Protein AF-A0A7S2LW86-F1 (afdb_monomer)

Organism: NCBI:txid1333877

Mean predicted aligned error: 16.15 Å

Foldseek 3Di:
DPPPDPDDQDDDWAFPPPDPDPPDDDCLVQDQQNPRTDNVVVVVLVSCCQVVVQHNVNCVVWKDKPPVPKDWDKDWQCQDPVDGPDGDIDTDIDTDIDTPDQVDPSCCQCVGDVQDKHKDFRDDPPPVPDPPDDDDPPDGDIDIDGDDDDPPPPPPDDPDDDDDDDDDDDDDDDDDPPDDPPADDQDPLLVVLLVQLVVQVPDDDDDQDPDNSVCSSCVPDDQQVVLVVVCVVCLQPPPCAVVNLLVSVVSDSVLSVLVNQVPPDVDDRPQDPVNDRSSVVSVVVVVVSLLVSLVSHVVPQSVQCVPPNAAPVRHRDDDPDPVPCPPDDPVRVCSVVPPD

Radius of gyration: 27.53 Å; Cα contacts (8 Å, |Δi|>4): 290; chains: 1; bounding box: 72×54×82 Å

pLDDT: mean 76.51, std 21.48, range [28.22, 98.25]

Structure (mmCIF, N/CA/C/O backbone):
data_AF-A0A7S2LW86-F1
#
_entry.id   AF-A0A7S2LW86-F1
#
loop_
_atom_site.group_PDB
_atom_site.id
_atom_site.type_symbol
_atom_site.label_atom_id
_atom_site.label_alt_id
_atom_site.label_comp_id
_atom_site.label_asym_id
_atom_site.label_entity_id
_atom_site.label_seq_id
_atom_site.pdbx_PDB_ins_code
_atom_site.Cartn_x
_atom_site.Cartn_y
_atom_site.Cartn_z
_atom_site.occupancy
_atom_site.B_iso_or_equiv
_atom_site.auth_seq_id
_atom_site.auth_comp_id
_atom_site.auth_asym_id
_atom_site.auth_atom_id
_atom_site.pdbx_PDB_model_num
ATOM 1 N N . GLN A 1 1 ? -3.077 20.599 -11.651 1.00 35.78 1 GLN A N 1
ATOM 2 C CA . GLN A 1 1 ? -2.698 19.523 -12.586 1.00 35.78 1 GLN A CA 1
ATOM 3 C C . GLN A 1 1 ? -2.120 18.401 -11.752 1.00 35.78 1 GLN A C 1
ATOM 5 O O . GLN A 1 1 ? -1.085 18.603 -11.130 1.00 35.78 1 GLN A O 1
ATOM 10 N N . THR A 1 2 ? -2.825 17.281 -11.656 1.00 35.38 2 THR A N 1
ATOM 11 C CA . THR A 1 2 ? -2.295 16.070 -11.024 1.00 35.38 2 THR A CA 1
ATOM 12 C C . THR A 1 2 ? -1.305 15.469 -12.012 1.00 35.38 2 THR A C 1
ATOM 14 O O . THR A 1 2 ? -1.696 15.103 -13.116 1.00 35.38 2 THR A O 1
ATOM 17 N N . VAL A 1 3 ? -0.016 15.465 -11.676 1.00 37.47 3 VAL A N 1
ATOM 18 C CA . VAL A 1 3 ? 0.982 14.743 -12.470 1.00 37.47 3 VAL A CA 1
ATOM 19 C C . VAL A 1 3 ? 0.883 13.292 -12.031 1.00 37.47 3 VAL A C 1
ATOM 21 O O . VAL A 1 3 ? 1.371 12.937 -10.959 1.00 37.47 3 VAL A O 1
ATOM 24 N N . GLU A 1 4 ? 0.182 12.483 -12.817 1.00 47.59 4 GLU A N 1
ATOM 25 C CA . GLU A 1 4 ? 0.159 11.033 -12.654 1.00 47.59 4 GLU A CA 1
ATOM 26 C C . GLU A 1 4 ? 1.602 10.528 -12.773 1.00 47.59 4 GLU A C 1
ATOM 28 O O . GLU A 1 4 ? 2.239 10.630 -13.824 1.00 47.59 4 GLU A O 1
ATOM 33 N N . ARG A 1 5 ? 2.182 10.091 -11.652 1.00 48.88 5 ARG A N 1
ATOM 34 C CA . ARG A 1 5 ? 3.541 9.556 -11.644 1.00 48.88 5 ARG A CA 1
ATOM 35 C C . ARG A 1 5 ? 3.457 8.101 -12.070 1.00 48.88 5 ARG A C 1
ATOM 37 O O . ARG A 1 5 ? 3.039 7.263 -11.279 1.00 48.88 5 ARG A O 1
ATOM 44 N N . LYS A 1 6 ? 3.895 7.812 -13.296 1.00 68.69 6 LYS A N 1
ATOM 45 C CA . LYS A 1 6 ? 4.171 6.449 -13.759 1.00 68.69 6 LYS A CA 1
ATOM 46 C C . LYS A 1 6 ? 5.243 5.842 -12.850 1.00 68.69 6 LYS A C 1
ATOM 48 O O . LYS A 1 6 ? 6.431 6.091 -13.039 1.00 68.69 6 LYS A O 1
ATOM 53 N N . GLN A 1 7 ? 4.825 5.111 -11.822 1.00 69.62 7 GLN A N 1
ATOM 54 C CA . GLN A 1 7 ? 5.735 4.317 -11.007 1.00 69.62 7 GLN A CA 1
ATOM 55 C C . GLN A 1 7 ? 5.916 2.959 -11.671 1.00 69.62 7 GLN A C 1
ATOM 57 O O . GLN A 1 7 ? 4.952 2.244 -11.929 1.00 69.62 7 GLN A O 1
ATOM 62 N N . VAL A 1 8 ? 7.169 2.624 -11.957 1.00 82.50 8 VAL A N 1
ATOM 63 C CA . VAL A 1 8 ? 7.570 1.300 -12.427 1.00 82.50 8 VAL A CA 1
ATOM 64 C C . VAL A 1 8 ? 8.218 0.539 -11.269 1.00 82.50 8 VAL A C 1
ATOM 66 O O . VAL A 1 8 ? 8.874 1.167 -10.429 1.00 82.50 8 VAL A O 1
ATOM 69 N N . PRO A 1 9 ? 8.047 -0.792 -11.174 1.00 84.88 9 PRO A N 1
ATOM 70 C CA . PRO A 1 9 ? 8.827 -1.593 -10.241 1.00 84.88 9 PRO A CA 1
ATOM 71 C C . PRO A 1 9 ? 10.326 -1.368 -10.494 1.00 84.88 9 PRO A C 1
ATOM 73 O O . PRO A 1 9 ? 10.782 -1.490 -11.627 1.00 84.88 9 PRO A O 1
ATOM 76 N N . LEU A 1 10 ? 11.088 -1.033 -9.449 1.00 89.38 10 LEU A N 1
ATOM 77 C CA . LEU A 1 10 ? 12.528 -0.780 -9.533 1.00 89.38 10 LEU A CA 1
ATOM 78 C C . LEU A 1 10 ? 13.272 -1.664 -8.535 1.00 89.38 10 LEU A C 1
ATOM 80 O O . LEU A 1 10 ? 12.857 -1.797 -7.384 1.00 89.38 10 LEU A O 1
ATOM 84 N N . ARG A 1 11 ? 14.393 -2.243 -8.973 1.00 92.38 11 ARG A N 1
ATOM 85 C CA . ARG A 1 11 ? 15.305 -3.034 -8.142 1.00 92.38 11 ARG A CA 1
ATOM 86 C C . ARG A 1 11 ? 16.747 -2.683 -8.483 1.00 92.38 11 ARG A C 1
ATOM 88 O O . ARG A 1 11 ? 17.086 -2.493 -9.645 1.00 92.38 11 ARG A O 1
ATOM 95 N N . LYS A 1 12 ? 17.597 -2.641 -7.457 1.00 93.44 12 LYS A N 1
ATOM 96 C CA . LYS A 1 12 ? 19.053 -2.574 -7.617 1.00 93.44 12 LYS A CA 1
ATOM 97 C C . LYS A 1 12 ? 19.600 -3.989 -7.775 1.00 93.44 12 LYS A C 1
ATOM 99 O O . LYS A 1 12 ? 19.282 -4.845 -6.950 1.00 93.44 12 LYS A O 1
ATOM 104 N N . LEU A 1 13 ? 20.414 -4.216 -8.802 1.00 94.38 13 LEU A N 1
ATOM 105 C CA . LEU A 1 13 ? 21.107 -5.490 -8.979 1.00 94.38 13 LEU A CA 1
ATOM 106 C C . LEU A 1 13 ? 22.119 -5.694 -7.847 1.00 94.38 13 LEU A C 1
ATOM 108 O O . LEU A 1 13 ? 22.801 -4.756 -7.422 1.00 94.38 13 LEU A O 1
ATOM 112 N N . LYS A 1 14 ? 22.186 -6.916 -7.323 1.00 92.62 14 LYS A N 1
ATOM 113 C CA . LYS A 1 14 ? 23.136 -7.292 -6.272 1.00 92.62 14 LYS A CA 1
ATOM 114 C C . LYS A 1 14 ? 24.548 -7.413 -6.838 1.00 92.62 14 LYS A C 1
ATOM 116 O O . LYS A 1 14 ? 24.739 -7.988 -7.903 1.00 92.62 14 LYS A O 1
ATOM 121 N N . TRP A 1 15 ? 25.533 -6.916 -6.096 1.00 90.94 15 TRP A N 1
ATOM 122 C CA . TRP A 1 15 ? 26.946 -7.123 -6.407 1.00 90.94 15 TRP A CA 1
ATOM 123 C C . TRP A 1 15 ? 27.389 -8.531 -6.003 1.00 90.94 15 TRP A C 1
ATOM 125 O O . TRP A 1 15 ? 27.097 -8.995 -4.898 1.00 90.94 15 TRP A O 1
ATOM 135 N N . ASN A 1 16 ? 28.155 -9.180 -6.872 1.00 88.50 16 ASN A N 1
ATOM 136 C CA . ASN A 1 16 ? 28.828 -10.444 -6.603 1.00 88.50 16 ASN A CA 1
ATOM 137 C C . ASN A 1 16 ? 30.109 -10.140 -5.806 1.00 88.50 16 ASN A C 1
ATOM 139 O O . ASN A 1 16 ? 31.205 -10.080 -6.353 1.00 88.50 16 ASN A O 1
ATOM 143 N N . LEU A 1 17 ? 29.967 -9.892 -4.499 1.00 72.50 17 LEU A N 1
ATOM 144 C CA . LEU A 1 17 ? 31.027 -9.408 -3.592 1.00 72.50 17 LEU A CA 1
ATOM 145 C C . LEU A 1 17 ? 32.156 -10.418 -3.293 1.00 72.50 17 LEU A C 1
ATOM 147 O O . LEU A 1 17 ? 32.867 -10.284 -2.300 1.00 72.50 17 LEU A O 1
ATOM 151 N N . SER A 1 18 ? 32.347 -11.436 -4.126 1.00 72.25 18 SER A N 1
ATOM 152 C CA . SER A 1 18 ? 33.466 -12.369 -3.979 1.00 72.25 18 SER A CA 1
ATOM 153 C C . SER A 1 18 ? 34.815 -11.771 -4.388 1.00 72.25 18 SER A C 1
ATOM 155 O O . SER A 1 18 ? 35.838 -12.385 -4.096 1.00 72.25 18 SER A O 1
ATOM 157 N N . ASP A 1 19 ? 34.835 -10.609 -5.050 1.00 60.22 19 ASP A N 1
ATOM 158 C CA . ASP A 1 19 ? 36.069 -10.008 -5.555 1.00 60.22 19 ASP A CA 1
ATOM 159 C C . ASP A 1 19 ? 36.597 -8.895 -4.621 1.00 60.22 19 ASP A C 1
ATOM 161 O O . ASP A 1 19 ? 35.943 -7.858 -4.465 1.00 60.22 19 ASP A O 1
ATOM 165 N N . PRO A 1 20 ? 37.761 -9.077 -3.966 1.00 61.53 20 PRO A N 1
ATOM 166 C CA . PRO A 1 20 ? 38.333 -8.099 -3.039 1.00 61.53 20 PRO A CA 1
ATOM 167 C C . PRO A 1 20 ? 38.841 -6.797 -3.693 1.00 61.53 20 PRO A C 1
ATOM 169 O O . PRO A 1 20 ? 39.355 -5.934 -2.980 1.00 61.53 20 PRO A O 1
ATOM 172 N N . PHE A 1 21 ? 38.692 -6.609 -5.010 1.00 55.22 21 PHE A N 1
ATOM 173 C CA . PHE A 1 21 ? 39.225 -5.450 -5.731 1.00 55.22 21 PHE A CA 1
ATOM 174 C C . PHE A 1 21 ? 38.160 -4.662 -6.515 1.00 55.22 21 PHE A C 1
ATOM 176 O O . PHE A 1 21 ? 38.042 -4.776 -7.729 1.00 55.22 21 PHE A O 1
ATOM 183 N N . LEU A 1 22 ? 37.474 -3.737 -5.837 1.00 62.88 22 LEU A N 1
ATOM 184 C CA . LEU A 1 22 ? 36.882 -2.541 -6.470 1.00 62.88 22 LEU A CA 1
ATOM 185 C C . LEU A 1 22 ? 37.883 -1.363 -6.462 1.00 62.88 22 LEU A C 1
ATOM 187 O O . LEU A 1 22 ? 37.500 -0.226 -6.199 1.00 62.88 22 LEU A O 1
ATOM 191 N N . GLN A 1 23 ? 39.186 -1.623 -6.631 1.00 59.16 23 GLN A N 1
ATOM 192 C CA . GLN A 1 23 ? 40.218 -0.597 -6.396 1.00 59.16 23 GLN A CA 1
ATOM 193 C C . GLN A 1 23 ? 40.592 0.261 -7.614 1.00 59.16 23 GLN A C 1
ATOM 195 O O . GLN A 1 23 ? 41.307 1.240 -7.434 1.00 59.16 23 GLN A O 1
ATOM 200 N N . GLU A 1 24 ? 40.079 -0.008 -8.814 1.00 61.75 24 GLU A N 1
ATOM 201 C CA . GLU A 1 24 ? 40.319 0.832 -9.997 1.00 61.75 24 GLU A CA 1
ATOM 202 C C . GLU A 1 24 ? 39.056 0.919 -10.866 1.00 61.75 24 GLU A C 1
ATOM 204 O O . GLU A 1 24 ? 38.179 0.058 -10.772 1.00 61.75 24 GLU A O 1
ATOM 209 N N . GLU A 1 25 ? 38.953 1.972 -11.688 1.00 73.62 25 GLU A N 1
ATOM 210 C CA . GLU A 1 25 ? 37.894 2.183 -12.687 1.00 73.62 25 GLU A CA 1
ATOM 211 C C . GLU A 1 25 ? 37.854 1.009 -13.677 1.00 73.62 25 GLU A C 1
ATOM 213 O O . GLU A 1 25 ? 38.452 1.042 -14.751 1.00 73.62 25 GLU A O 1
ATOM 218 N N . ASN A 1 26 ? 37.179 -0.076 -13.304 1.00 85.06 26 ASN A N 1
ATOM 219 C CA . ASN A 1 26 ? 37.009 -1.223 -14.175 1.00 85.06 26 ASN A CA 1
ATOM 220 C C . ASN A 1 26 ? 35.892 -0.901 -15.179 1.00 85.06 26 ASN A C 1
ATOM 222 O O . ASN A 1 26 ? 34.730 -0.817 -14.772 1.00 85.06 26 ASN A O 1
ATOM 226 N N . PRO A 1 27 ? 36.187 -0.767 -16.486 1.00 86.31 27 PRO A N 1
ATOM 227 C CA . PRO A 1 27 ? 35.165 -0.458 -17.482 1.00 86.31 27 PRO A CA 1
ATOM 228 C C . PRO A 1 27 ? 34.066 -1.529 -17.557 1.00 86.31 27 PRO A C 1
ATOM 230 O O . PRO A 1 27 ? 32.962 -1.241 -18.012 1.00 86.31 27 PRO A O 1
ATOM 233 N N . ALA A 1 28 ? 34.328 -2.748 -17.067 1.00 88.25 28 ALA A N 1
ATOM 234 C CA . ALA A 1 28 ? 33.325 -3.803 -16.970 1.00 88.25 28 ALA A CA 1
ATOM 235 C C . ALA A 1 28 ? 32.165 -3.453 -16.020 1.00 88.25 28 ALA A C 1
ATOM 237 O O . ALA A 1 28 ? 31.072 -3.976 -16.213 1.00 88.25 28 ALA A O 1
ATOM 238 N N . CYS A 1 29 ? 32.360 -2.547 -15.050 1.00 87.38 29 CYS A N 1
ATOM 239 C CA . CYS A 1 29 ? 31.298 -2.057 -14.162 1.00 87.38 29 CYS A CA 1
ATOM 240 C C . CYS A 1 29 ? 30.183 -1.310 -14.909 1.00 87.38 29 CYS A C 1
ATOM 242 O O . CYS A 1 29 ? 29.088 -1.152 -14.373 1.00 87.38 29 CYS A O 1
ATOM 244 N N . TYR A 1 30 ? 30.476 -0.825 -16.117 1.00 88.94 30 TYR A N 1
ATOM 245 C CA . TYR A 1 30 ? 29.567 -0.026 -16.939 1.00 88.94 30 TYR A CA 1
ATOM 246 C C . TYR A 1 30 ? 29.015 -0.810 -18.134 1.00 88.94 30 TYR A C 1
ATOM 248 O O . TYR A 1 30 ? 28.225 -0.275 -18.911 1.00 88.94 30 TYR A O 1
ATOM 256 N N . ALA A 1 31 ? 29.456 -2.057 -18.313 1.00 94.25 31 ALA A N 1
ATOM 257 C CA . ALA A 1 31 ? 28.977 -2.917 -19.380 1.00 94.25 31 ALA A CA 1
ATOM 258 C C . ALA A 1 31 ? 27.555 -3.407 -19.080 1.00 94.25 31 ALA A C 1
ATOM 260 O O . ALA A 1 31 ? 27.201 -3.652 -17.929 1.00 94.25 31 ALA A O 1
ATOM 261 N N . GLU A 1 32 ? 26.765 -3.596 -20.135 1.00 95.75 32 GLU A N 1
ATOM 262 C CA . GLU A 1 32 ? 25.410 -4.150 -20.055 1.00 95.75 32 GLU A CA 1
ATOM 263 C C . GLU A 1 32 ? 25.394 -5.531 -19.380 1.00 95.75 32 GLU A C 1
ATOM 265 O O . GLU A 1 32 ? 24.588 -5.796 -18.492 1.00 95.75 32 GLU A O 1
ATOM 270 N N . ASP A 1 33 ? 26.356 -6.383 -19.733 1.00 95.31 33 ASP A N 1
ATOM 271 C CA . ASP A 1 33 ? 26.563 -7.690 -19.112 1.00 95.31 33 ASP A CA 1
ATOM 272 C C . ASP A 1 33 ? 27.680 -7.621 -18.058 1.00 95.31 33 ASP A C 1
ATOM 274 O O . ASP A 1 33 ? 28.691 -8.324 -18.144 1.00 95.31 33 ASP A O 1
ATOM 278 N N . CYS A 1 34 ? 27.530 -6.728 -17.074 1.00 93.38 34 CYS A N 1
ATOM 279 C CA . CYS A 1 34 ? 28.497 -6.559 -15.989 1.00 93.38 34 CYS A CA 1
ATOM 280 C C . CYS A 1 34 ? 28.680 -7.880 -15.205 1.00 93.38 34 CYS A C 1
ATOM 282 O O . CYS A 1 34 ? 27.753 -8.329 -14.526 1.00 93.38 34 CYS A O 1
ATOM 284 N N . PRO A 1 35 ? 29.875 -8.505 -15.218 1.00 92.25 35 PRO A N 1
ATOM 285 C CA . PRO A 1 35 ? 30.101 -9.783 -14.532 1.00 92.25 35 PRO A CA 1
ATOM 286 C C . PRO A 1 35 ? 30.141 -9.640 -13.002 1.00 92.25 35 PRO A C 1
ATOM 288 O O . PRO A 1 35 ? 30.096 -10.630 -12.268 1.00 92.25 35 PRO A O 1
ATOM 291 N N . LEU A 1 36 ? 30.246 -8.404 -12.510 1.00 90.81 36 LEU A N 1
ATOM 292 C CA . LEU A 1 36 ? 30.357 -8.080 -11.091 1.00 90.81 36 LEU A CA 1
ATOM 293 C C . LEU A 1 36 ? 28.992 -7.956 -10.404 1.00 90.81 36 LEU A C 1
ATOM 295 O O . LEU A 1 36 ? 28.943 -7.814 -9.183 1.00 90.81 36 LEU A O 1
ATOM 299 N N . THR A 1 37 ? 27.888 -8.027 -11.149 1.00 93.56 37 THR A N 1
ATOM 300 C CA . THR A 1 37 ? 26.524 -7.993 -10.610 1.00 93.56 37 THR A CA 1
ATOM 301 C C . THR A 1 37 ? 25.756 -9.265 -10.953 1.00 93.56 37 THR A C 1
ATOM 303 O O . THR A 1 37 ? 26.160 -10.048 -11.813 1.00 93.56 37 THR A O 1
ATOM 306 N N . GLU A 1 38 ? 24.628 -9.498 -10.282 1.00 95.12 38 GLU A N 1
ATOM 307 C CA . GLU A 1 38 ? 23.651 -10.482 -10.755 1.00 95.12 38 GLU A CA 1
ATOM 308 C C . GLU A 1 38 ? 23.195 -10.129 -12.181 1.00 95.12 38 GLU A C 1
ATOM 310 O O . GLU A 1 38 ? 23.195 -8.958 -12.572 1.00 95.12 38 GLU A O 1
ATOM 315 N N . SER A 1 39 ? 22.800 -11.136 -12.966 1.00 96.50 39 SER A N 1
ATOM 316 C CA . SER A 1 39 ? 22.245 -10.886 -14.297 1.00 96.50 39 SER A CA 1
ATOM 317 C C . SER A 1 39 ? 20.982 -10.035 -14.178 1.00 96.50 39 SER A C 1
ATOM 319 O O . SER A 1 39 ? 20.116 -10.316 -13.345 1.00 96.50 39 SER A O 1
ATOM 321 N N . TRP A 1 40 ? 20.822 -9.036 -15.049 1.00 96.81 40 TRP A N 1
ATOM 322 C CA . TRP A 1 40 ? 19.605 -8.224 -15.079 1.00 96.81 40 TRP A CA 1
ATOM 323 C C . TRP A 1 40 ? 18.345 -9.071 -15.318 1.00 96.81 40 TRP A C 1
ATOM 325 O O . TRP A 1 40 ? 17.277 -8.725 -14.814 1.00 96.81 40 TRP A O 1
ATOM 335 N N . LYS A 1 41 ? 18.463 -10.213 -16.014 1.00 97.00 41 LYS A N 1
ATOM 336 C CA . LYS A 1 41 ? 17.357 -11.163 -16.228 1.00 97.00 41 LYS A CA 1
ATOM 337 C C . LYS A 1 41 ? 16.908 -11.808 -14.926 1.00 97.00 41 LYS A C 1
ATOM 339 O O . LYS A 1 41 ? 15.714 -11.843 -14.631 1.00 97.00 41 LYS A O 1
ATOM 344 N N . ASP A 1 42 ? 17.864 -12.267 -14.123 1.00 96.75 42 ASP A N 1
ATOM 345 C CA . ASP A 1 42 ? 17.574 -12.794 -12.792 1.00 96.75 42 ASP A CA 1
ATOM 346 C C . ASP A 1 42 ? 17.007 -11.686 -11.897 1.00 96.75 42 ASP A C 1
ATOM 348 O O . ASP A 1 42 ? 15.992 -11.892 -11.232 1.00 96.75 42 ASP A O 1
ATOM 352 N N . GLY A 1 43 ? 17.581 -10.482 -11.962 1.00 96.19 43 GLY A N 1
ATOM 353 C CA . GLY A 1 43 ? 17.074 -9.299 -11.271 1.00 96.19 43 GLY A CA 1
ATOM 354 C C . GLY A 1 43 ? 15.615 -8.978 -11.613 1.00 96.19 43 GLY A C 1
ATOM 355 O O . GLY A 1 43 ? 14.823 -8.734 -10.705 1.00 96.19 43 GLY A O 1
ATOM 356 N N . ALA A 1 44 ? 15.228 -9.037 -12.890 1.00 96.69 44 ALA A N 1
ATOM 357 C CA . ALA A 1 44 ? 13.855 -8.806 -13.341 1.00 96.69 44 ALA A CA 1
ATOM 358 C C . ALA A 1 44 ? 12.882 -9.873 -12.809 1.00 96.69 44 ALA A C 1
ATOM 360 O O . ALA A 1 44 ? 11.809 -9.536 -12.305 1.00 96.69 44 ALA A O 1
ATOM 361 N N . VAL A 1 45 ? 13.275 -11.152 -12.837 1.00 96.81 45 VAL A N 1
ATOM 362 C CA . VAL A 1 45 ? 12.471 -12.249 -12.269 1.00 96.81 45 VAL A CA 1
ATOM 363 C C . VAL A 1 45 ? 12.258 -12.054 -10.767 1.00 96.81 45 VAL A C 1
ATOM 365 O O . VAL A 1 45 ? 11.137 -12.199 -10.271 1.00 96.81 45 VAL A O 1
ATOM 368 N N . GLN A 1 46 ? 13.320 -11.700 -10.039 1.00 95.44 46 GLN A N 1
ATOM 369 C CA . GLN A 1 46 ? 13.253 -11.446 -8.600 1.00 95.44 46 GLN A CA 1
ATOM 370 C C . GLN A 1 46 ? 12.423 -10.196 -8.284 1.00 95.44 46 GLN A C 1
ATOM 372 O O . GLN A 1 46 ? 11.620 -10.222 -7.359 1.00 95.44 46 GLN A O 1
ATOM 377 N N . LEU A 1 47 ? 12.543 -9.132 -9.083 1.00 93.94 47 LEU A N 1
ATOM 378 C CA . LEU A 1 47 ? 11.744 -7.911 -8.960 1.00 93.94 47 LEU A CA 1
ATOM 379 C C . LEU A 1 47 ? 10.242 -8.203 -9.072 1.00 93.94 47 LEU A C 1
ATOM 381 O O . LEU A 1 47 ? 9.471 -7.760 -8.223 1.00 93.94 47 LEU A O 1
ATOM 385 N N . LEU A 1 48 ? 9.820 -8.961 -10.089 1.00 93.69 48 LEU A N 1
ATOM 386 C CA . LEU A 1 48 ? 8.415 -9.342 -10.270 1.00 93.69 48 LEU A CA 1
ATOM 387 C C . LEU A 1 48 ? 7.917 -10.241 -9.127 1.00 93.69 48 LEU A C 1
ATOM 389 O O . LEU A 1 48 ? 6.764 -10.139 -8.710 1.00 93.69 48 LEU A O 1
ATOM 393 N N . MET A 1 49 ? 8.781 -11.097 -8.584 1.00 92.50 49 MET A N 1
ATOM 394 C CA . MET A 1 49 ? 8.439 -11.940 -7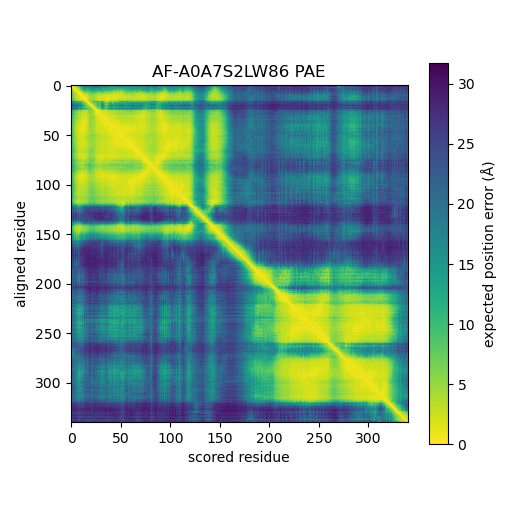.441 1.00 92.50 49 MET A CA 1
ATOM 395 C C . MET A 1 49 ? 8.288 -11.129 -6.149 1.00 92.50 49 MET A C 1
ATOM 397 O O . MET A 1 49 ? 7.301 -11.298 -5.443 1.00 92.50 49 MET A O 1
ATOM 401 N N . GLU A 1 50 ? 9.227 -10.236 -5.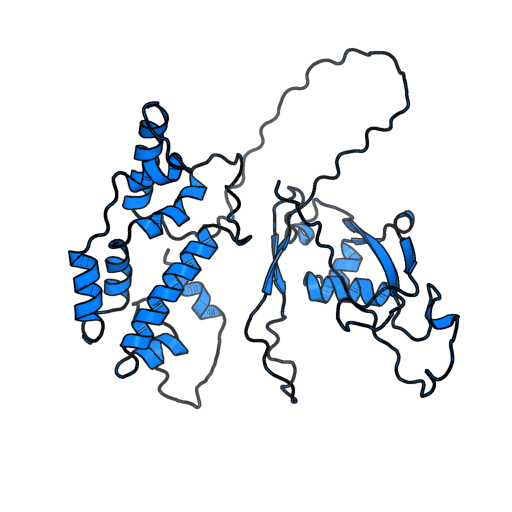846 1.00 87.50 50 GLU A N 1
ATOM 402 C CA . GLU A 1 50 ? 9.237 -9.455 -4.603 1.00 87.50 50 GLU A CA 1
ATOM 403 C C . GLU A 1 50 ? 8.184 -8.340 -4.604 1.00 87.50 50 GLU A C 1
ATOM 405 O O . GLU A 1 50 ? 7.484 -8.154 -3.611 1.00 87.50 50 GLU A O 1
ATOM 410 N N . ARG A 1 51 ? 8.047 -7.605 -5.717 1.00 86.94 51 ARG A N 1
ATOM 411 C CA . ARG A 1 51 ? 7.160 -6.430 -5.800 1.00 86.94 51 ARG A CA 1
ATOM 412 C C . ARG A 1 51 ? 5.735 -6.785 -6.204 1.00 86.94 51 ARG A C 1
ATOM 414 O O . ARG A 1 51 ? 4.809 -6.090 -5.791 1.00 86.94 51 ARG A O 1
ATOM 421 N N . LEU A 1 52 ? 5.559 -7.832 -7.016 1.00 88.44 52 LEU A N 1
ATOM 422 C CA . LEU A 1 52 ? 4.247 -8.255 -7.518 1.00 88.44 52 LEU A CA 1
ATOM 423 C C . LEU A 1 52 ? 3.809 -9.645 -7.018 1.00 88.44 52 LEU A C 1
ATOM 425 O O . LEU A 1 52 ? 2.753 -10.133 -7.414 1.00 88.44 52 LEU A O 1
ATOM 429 N N . GLY A 1 53 ? 4.595 -10.329 -6.183 1.00 89.25 53 GLY A N 1
ATOM 430 C CA . GLY A 1 53 ? 4.232 -11.663 -5.685 1.00 89.25 53 GLY A CA 1
ATOM 431 C C . GLY A 1 53 ? 4.138 -12.739 -6.777 1.00 89.25 53 GLY A C 1
ATOM 432 O O . GLY A 1 53 ? 3.566 -13.808 -6.550 1.00 89.25 53 GLY A O 1
ATOM 433 N N . LEU A 1 54 ? 4.665 -12.478 -7.979 1.00 93.00 54 LEU A N 1
ATOM 434 C CA . LEU A 1 54 ? 4.545 -13.382 -9.120 1.00 93.00 54 LEU A CA 1
ATOM 435 C C . LEU A 1 54 ? 5.619 -14.466 -9.037 1.00 93.00 54 LEU A C 1
ATOM 437 O O . LEU A 1 54 ? 6.804 -14.198 -9.219 1.00 93.00 54 LEU A O 1
ATOM 441 N N . LYS A 1 55 ? 5.220 -15.713 -8.779 1.00 94.31 55 LYS A N 1
ATOM 442 C CA . LYS A 1 55 ? 6.152 -16.852 -8.690 1.00 94.31 55 LYS A CA 1
ATOM 443 C C . LYS A 1 55 ? 6.879 -17.092 -10.018 1.00 94.31 55 LYS A C 1
ATOM 445 O O . LYS A 1 55 ? 6.284 -16.939 -11.080 1.00 94.31 55 LYS A O 1
ATOM 450 N N . LYS A 1 56 ? 8.130 -17.565 -9.971 1.00 96.56 56 LYS A N 1
ATOM 451 C CA . LYS A 1 56 ? 8.956 -17.832 -11.169 1.00 96.56 56 LYS A CA 1
ATOM 452 C C . LYS A 1 56 ? 8.274 -18.748 -12.197 1.00 96.56 56 LYS A C 1
ATOM 454 O O . LYS A 1 56 ? 8.311 -18.468 -13.396 1.00 96.56 56 LYS A O 1
ATOM 459 N N . ASP A 1 57 ? 7.607 -19.802 -11.733 1.00 97.31 57 ASP A N 1
ATOM 460 C CA . ASP A 1 57 ? 6.888 -20.731 -12.617 1.00 97.31 57 ASP A CA 1
ATOM 461 C C . ASP A 1 57 ? 5.704 -20.039 -13.307 1.00 97.31 57 ASP A C 1
ATOM 463 O O . ASP A 1 57 ? 5.493 -20.207 -14.507 1.00 97.31 57 ASP A O 1
ATOM 467 N N . TRP A 1 58 ? 4.984 -19.189 -12.566 1.00 96.75 58 TRP A N 1
ATOM 468 C CA . TRP A 1 58 ? 3.897 -18.369 -13.102 1.00 96.75 58 TRP A CA 1
ATOM 469 C C . TRP A 1 58 ? 4.422 -17.382 -14.151 1.00 96.75 58 TRP A C 1
ATOM 471 O O . TRP A 1 58 ? 3.858 -17.288 -15.238 1.00 96.75 58 TRP A O 1
ATOM 481 N N . GLN A 1 59 ? 5.537 -16.698 -13.868 1.00 97.62 59 GLN A N 1
ATOM 482 C CA . GLN A 1 59 ? 6.164 -15.765 -14.810 1.00 97.62 59 GLN A CA 1
ATOM 483 C C . GLN A 1 59 ? 6.533 -16.477 -16.117 1.00 97.62 59 GLN A C 1
ATOM 485 O O . GLN A 1 59 ? 6.212 -15.992 -17.196 1.00 97.62 59 GLN A O 1
ATOM 490 N N . THR A 1 60 ? 7.130 -17.667 -16.026 1.00 97.69 60 THR A N 1
ATOM 491 C CA . THR A 1 60 ? 7.509 -18.467 -17.202 1.00 97.69 60 THR A CA 1
ATOM 492 C C . THR A 1 60 ? 6.289 -18.888 -18.028 1.00 97.69 60 THR A C 1
ATOM 494 O O . THR A 1 60 ? 6.335 -18.877 -19.260 1.00 97.69 60 THR A O 1
ATOM 497 N N . ALA A 1 61 ? 5.191 -19.244 -17.357 1.00 98.00 61 ALA A N 1
ATOM 498 C CA . ALA A 1 61 ? 3.959 -19.689 -17.998 1.00 98.00 61 ALA A CA 1
ATOM 499 C C . ALA A 1 61 ? 3.159 -18.548 -18.648 1.00 98.00 61 ALA A C 1
ATOM 501 O O . ALA A 1 61 ? 2.527 -18.769 -19.681 1.00 98.00 61 ALA A O 1
ATOM 502 N N . HIS A 1 62 ? 3.176 -17.345 -18.065 1.00 97.94 62 HIS A N 1
ATOM 503 C CA . HIS A 1 62 ? 2.257 -16.264 -18.440 1.00 97.94 62 HIS A CA 1
ATOM 504 C C . HIS A 1 62 ? 2.924 -15.033 -19.047 1.00 97.94 62 HIS A C 1
ATOM 506 O O . HIS A 1 62 ? 2.237 -14.266 -19.720 1.00 97.94 62 HIS A O 1
ATOM 512 N N . LEU A 1 63 ? 4.234 -14.848 -18.876 1.00 97.88 63 LEU A N 1
ATOM 513 C CA . LEU A 1 63 ? 4.962 -13.705 -19.421 1.00 97.88 63 LEU A CA 1
ATOM 514 C C . LEU A 1 63 ? 5.811 -14.097 -20.637 1.00 97.88 63 LEU A C 1
ATOM 516 O O . LEU A 1 63 ? 6.280 -15.232 -20.787 1.00 97.88 63 LEU A O 1
ATOM 520 N N . VAL A 1 64 ? 5.984 -13.128 -21.528 1.00 97.81 64 VAL A N 1
ATOM 521 C CA . VAL A 1 64 ? 6.950 -13.126 -22.629 1.00 97.81 64 VAL A CA 1
ATOM 522 C C . VAL A 1 64 ? 7.730 -11.830 -22.536 1.00 97.81 64 VAL A C 1
ATOM 524 O O . VAL A 1 64 ? 7.142 -10.753 -22.485 1.00 97.81 64 VAL A O 1
ATOM 527 N N . GLU A 1 65 ? 9.048 -11.949 -22.490 1.00 96.88 65 GLU A N 1
ATOM 528 C CA . GLU A 1 65 ? 9.954 -10.811 -22.594 1.00 96.88 65 GLU A CA 1
ATOM 529 C C . GLU A 1 65 ? 9.830 -10.181 -23.987 1.00 96.88 65 GLU A C 1
ATOM 531 O O . GLU A 1 65 ? 9.879 -10.883 -25.001 1.00 96.88 65 GLU A O 1
ATOM 536 N N . ASP A 1 66 ? 9.653 -8.864 -24.031 1.00 97.12 66 ASP A N 1
ATOM 537 C CA . ASP A 1 66 ? 9.701 -8.086 -25.263 1.00 97.12 66 ASP A CA 1
ATOM 538 C C . ASP A 1 66 ? 11.148 -7.655 -25.517 1.00 97.12 66 ASP A C 1
ATOM 540 O O . ASP A 1 66 ? 11.589 -6.597 -25.069 1.00 97.12 66 ASP A O 1
ATOM 544 N N . VAL A 1 67 ? 11.898 -8.534 -26.184 1.00 95.88 67 VAL A N 1
ATOM 545 C CA . VAL A 1 67 ? 13.346 -8.381 -26.404 1.00 95.88 67 VAL A CA 1
ATOM 546 C C . VAL A 1 67 ? 13.670 -7.099 -27.176 1.00 95.88 67 VAL A C 1
ATOM 548 O O . VAL A 1 67 ? 14.678 -6.458 -26.903 1.00 95.88 67 VAL A O 1
ATOM 551 N N . ASP A 1 68 ? 12.795 -6.686 -28.095 1.00 95.88 68 ASP A N 1
ATOM 552 C CA . ASP A 1 68 ? 12.992 -5.478 -28.904 1.00 95.88 68 ASP A CA 1
ATOM 553 C C . ASP A 1 68 ? 12.756 -4.185 -28.101 1.00 95.88 68 ASP A C 1
ATOM 555 O O . ASP A 1 68 ? 13.197 -3.110 -28.508 1.00 95.88 68 ASP A O 1
ATOM 559 N N . ALA A 1 69 ? 12.054 -4.281 -26.968 1.00 93.75 69 ALA A N 1
ATOM 560 C CA . ALA A 1 69 ? 11.780 -3.168 -26.064 1.00 93.75 69 ALA A CA 1
ATOM 561 C C . ALA A 1 69 ? 12.796 -3.061 -24.914 1.00 93.75 69 ALA A C 1
ATOM 563 O O . ALA A 1 69 ? 12.660 -2.180 -24.064 1.00 93.75 69 ALA A O 1
ATOM 564 N N . HIS A 1 70 ? 13.790 -3.951 -24.854 1.00 96.56 70 HIS A N 1
ATOM 565 C CA . HIS A 1 70 ? 14.868 -3.854 -23.877 1.00 96.56 70 HIS A CA 1
ATOM 566 C C . HIS A 1 70 ? 15.767 -2.657 -24.192 1.00 96.56 70 HIS A C 1
ATOM 568 O O . HIS A 1 70 ? 16.250 -2.498 -25.314 1.00 96.56 70 HIS A O 1
ATOM 574 N N . GLN A 1 71 ? 15.997 -1.810 -23.191 1.00 97.12 71 GLN A N 1
ATOM 575 C CA . GLN A 1 71 ? 16.879 -0.658 -23.312 1.00 97.12 71 GLN A CA 1
ATOM 576 C C . GLN A 1 71 ? 17.899 -0.648 -22.176 1.00 97.12 71 GLN A C 1
ATOM 578 O O . GLN A 1 71 ? 17.543 -0.693 -20.999 1.00 97.12 71 GLN A O 1
ATOM 583 N N . PHE A 1 72 ? 19.174 -0.529 -22.536 1.00 97.19 72 PHE A N 1
ATOM 584 C CA . PHE A 1 72 ? 20.258 -0.269 -21.600 1.00 97.19 72 PHE A CA 1
ATOM 585 C C . PHE A 1 72 ? 20.703 1.191 -21.706 1.00 97.19 72 PHE A C 1
ATOM 587 O O . PHE A 1 72 ? 20.998 1.685 -22.799 1.00 97.19 72 PHE A O 1
ATOM 594 N N . THR A 1 73 ? 20.755 1.894 -20.577 1.00 96.38 73 THR A N 1
ATOM 595 C CA . THR A 1 73 ? 21.295 3.254 -20.498 1.00 96.38 73 THR A CA 1
ATOM 596 C C . THR A 1 73 ? 22.342 3.353 -19.402 1.00 96.38 73 THR A C 1
ATOM 598 O O . THR A 1 73 ? 22.192 2.814 -18.307 1.00 96.38 73 THR A O 1
ATOM 601 N N . PHE A 1 74 ? 23.422 4.064 -19.713 1.00 95.12 74 PHE A N 1
ATOM 602 C CA . PHE A 1 74 ? 24.470 4.383 -18.759 1.00 95.12 74 PHE A CA 1
ATOM 603 C C . PHE A 1 74 ? 24.510 5.892 -18.539 1.00 95.12 74 PHE A C 1
ATOM 605 O O . PHE A 1 74 ? 24.656 6.667 -19.487 1.00 95.12 74 PHE A O 1
ATOM 612 N N . GLU A 1 75 ? 24.369 6.308 -17.287 1.00 94.81 75 GLU A N 1
ATOM 613 C CA . GLU A 1 75 ? 24.434 7.702 -16.875 1.00 94.81 75 GLU A CA 1
ATOM 614 C C . GLU A 1 75 ? 25.591 7.893 -15.903 1.00 94.81 75 GLU A C 1
ATOM 616 O O . GLU A 1 75 ? 25.530 7.432 -14.766 1.00 94.81 75 GLU A O 1
ATOM 621 N N . ASP A 1 76 ? 26.633 8.598 -16.330 1.00 93.81 76 ASP A N 1
ATOM 622 C CA . ASP A 1 76 ? 27.774 8.912 -15.475 1.00 93.81 76 ASP A CA 1
ATOM 623 C C . ASP A 1 76 ? 27.627 10.285 -14.807 1.00 93.81 76 ASP A C 1
ATOM 625 O O . ASP A 1 76 ? 26.946 11.186 -15.309 1.00 93.81 76 ASP A O 1
ATOM 629 N N . ASN A 1 77 ? 28.317 10.453 -13.681 1.00 91.12 77 ASN A N 1
ATOM 630 C CA . ASN A 1 77 ? 28.489 11.719 -12.984 1.00 91.12 77 ASN A CA 1
ATOM 631 C C . ASN A 1 77 ? 27.159 12.403 -12.595 1.00 91.12 77 ASN A C 1
ATOM 633 O O . ASN A 1 77 ? 27.040 13.632 -12.608 1.00 91.12 77 ASN A O 1
ATOM 637 N N . ARG A 1 78 ? 26.139 11.608 -12.249 1.00 94.25 78 ARG A N 1
ATOM 638 C CA . ARG A 1 78 ? 24.847 12.096 -11.751 1.00 94.25 78 ARG A CA 1
ATOM 639 C C . ARG A 1 78 ? 24.942 12.396 -10.254 1.00 94.25 78 ARG A C 1
ATOM 641 O O . ARG A 1 78 ? 25.459 11.560 -9.518 1.00 94.25 78 ARG A O 1
ATOM 648 N N . PRO A 1 79 ? 24.427 13.530 -9.757 1.00 93.81 79 PRO A N 1
ATOM 649 C CA . PRO A 1 79 ? 24.358 13.755 -8.317 1.00 93.81 79 PRO A CA 1
ATOM 650 C C . PRO A 1 79 ? 23.484 12.675 -7.662 1.00 93.81 79 PRO A C 1
ATOM 652 O O . PRO A 1 79 ? 22.411 12.344 -8.164 1.00 93.81 79 PRO A O 1
ATOM 655 N N . SER A 1 80 ? 23.954 12.101 -6.556 1.00 89.62 80 SER A N 1
ATOM 656 C CA . SER A 1 80 ? 23.222 11.067 -5.830 1.00 89.62 80 SER A CA 1
ATOM 657 C C . SER A 1 80 ? 22.051 11.666 -5.054 1.00 89.62 80 SER A C 1
ATOM 659 O O . SER A 1 80 ? 22.255 12.501 -4.172 1.00 89.62 80 SER A O 1
ATOM 661 N N . ASP A 1 81 ? 20.836 11.177 -5.308 1.00 81.56 81 ASP A N 1
ATOM 662 C CA . ASP A 1 81 ? 19.647 11.579 -4.543 1.00 81.56 81 ASP A CA 1
ATOM 663 C C . ASP A 1 81 ? 19.725 11.136 -3.070 1.00 81.56 81 ASP A C 1
ATOM 665 O O . ASP A 1 81 ? 19.166 11.785 -2.187 1.00 81.56 81 ASP A O 1
ATOM 669 N N . GLY A 1 82 ? 20.424 10.027 -2.794 1.00 80.56 82 GLY A N 1
ATOM 670 C CA . GLY A 1 82 ? 20.564 9.465 -1.446 1.00 80.56 82 GLY A CA 1
ATOM 671 C C . GLY A 1 82 ? 21.771 9.984 -0.663 1.00 80.56 82 GLY A C 1
ATOM 672 O O . GLY A 1 82 ? 21.781 9.896 0.563 1.00 80.56 82 GLY A O 1
ATOM 673 N N . TYR A 1 83 ? 22.780 10.525 -1.352 1.00 86.44 83 TYR A N 1
ATOM 674 C CA . TYR A 1 83 ? 24.042 10.956 -0.748 1.00 86.44 83 TYR A CA 1
ATOM 675 C C . TYR A 1 83 ? 24.478 12.317 -1.310 1.00 86.44 83 TYR A C 1
ATOM 677 O O . TYR A 1 83 ? 25.261 12.378 -2.262 1.00 86.44 83 TYR A O 1
ATOM 685 N N . PRO A 1 84 ? 23.987 13.427 -0.731 1.00 89.56 84 PRO A N 1
ATOM 686 C CA . PRO A 1 84 ? 24.277 14.767 -1.226 1.00 89.56 84 PRO A CA 1
ATOM 687 C C . PRO A 1 84 ? 25.780 15.037 -1.367 1.00 89.56 84 PRO A C 1
ATOM 689 O O . PRO A 1 84 ? 26.555 14.798 -0.443 1.00 89.56 84 PRO A O 1
ATOM 692 N N . GLY A 1 85 ? 26.183 15.569 -2.522 1.00 92.25 85 GLY A N 1
ATOM 693 C CA . GLY A 1 85 ? 27.580 15.897 -2.826 1.00 92.25 85 GLY A CA 1
ATOM 694 C C . GLY A 1 85 ? 28.414 14.739 -3.379 1.00 92.25 85 GLY A C 1
ATOM 695 O O . GLY A 1 85 ? 29.555 14.974 -3.772 1.00 92.25 85 GLY A O 1
ATOM 696 N N . LEU A 1 86 ? 27.865 13.521 -3.456 1.00 92.50 86 LEU A N 1
ATOM 697 C CA . LEU A 1 86 ? 28.480 12.419 -4.193 1.00 92.50 86 LEU A CA 1
ATOM 698 C C . LEU A 1 86 ? 27.905 12.334 -5.604 1.00 92.50 86 LEU A C 1
ATOM 700 O O . LEU A 1 86 ? 26.690 12.388 -5.798 1.00 92.50 86 LEU A O 1
ATOM 704 N N . ASN A 1 87 ? 28.791 12.144 -6.576 1.00 91.94 87 ASN A N 1
ATOM 705 C CA . ASN A 1 87 ? 28.399 11.769 -7.925 1.00 91.94 87 ASN A CA 1
ATOM 706 C C . ASN A 1 87 ? 28.310 10.243 -8.009 1.00 91.94 87 ASN A C 1
ATOM 708 O O . ASN A 1 87 ? 29.028 9.515 -7.327 1.00 91.94 87 ASN A O 1
ATOM 712 N N . THR A 1 88 ? 27.368 9.754 -8.796 1.00 91.94 88 THR A N 1
ATOM 713 C CA . THR A 1 88 ? 27.039 8.343 -8.963 1.00 91.94 88 THR A CA 1
ATOM 714 C C . THR A 1 88 ? 26.933 8.049 -10.450 1.00 91.94 88 THR A C 1
ATOM 716 O O . THR A 1 88 ? 26.485 8.893 -11.228 1.00 91.94 88 THR A O 1
ATOM 719 N N . ALA A 1 89 ? 27.344 6.844 -10.825 1.00 91.06 89 ALA A N 1
ATOM 720 C CA . ALA A 1 89 ? 27.084 6.285 -12.137 1.00 91.06 89 ALA A CA 1
ATOM 721 C C . ALA A 1 89 ? 25.922 5.286 -12.032 1.00 91.06 89 ALA A C 1
ATOM 723 O O . ALA A 1 89 ? 25.891 4.464 -11.112 1.00 91.06 89 ALA A O 1
ATOM 724 N N . TYR A 1 90 ? 24.973 5.357 -12.960 1.00 93.00 90 TYR A N 1
ATOM 725 C CA . TYR A 1 90 ? 23.843 4.439 -13.054 1.00 93.00 90 TYR A CA 1
ATOM 726 C C . TYR A 1 90 ? 23.937 3.633 -14.345 1.00 93.00 90 TYR A C 1
ATOM 728 O O . TYR A 1 90 ? 23.982 4.199 -15.431 1.00 93.00 90 TYR A O 1
ATOM 736 N N . ALA A 1 91 ? 23.920 2.311 -14.215 1.00 94.88 91 ALA A N 1
ATOM 737 C CA . ALA A 1 91 ? 23.649 1.387 -15.308 1.00 94.88 91 ALA A CA 1
ATOM 738 C C . ALA A 1 91 ? 22.197 0.912 -15.151 1.00 94.88 91 ALA A C 1
ATOM 740 O O . ALA A 1 91 ? 21.846 0.312 -14.132 1.00 94.88 91 ALA A O 1
ATOM 741 N N . ILE A 1 92 ? 21.335 1.263 -16.104 1.00 95.81 92 ILE A N 1
ATOM 742 C CA . ILE A 1 92 ? 19.884 1.088 -16.013 1.00 95.81 92 ILE A CA 1
ATOM 743 C C . ILE A 1 92 ? 19.437 0.145 -17.127 1.00 95.81 92 ILE A C 1
ATOM 745 O O . ILE A 1 92 ? 19.683 0.403 -18.303 1.00 95.81 92 ILE A O 1
ATOM 749 N N . HIS A 1 93 ? 18.743 -0.927 -16.747 1.00 97.38 93 HIS A N 1
ATOM 750 C CA . HIS A 1 93 ? 18.045 -1.808 -17.678 1.00 97.38 93 HIS A CA 1
ATOM 751 C C . HIS A 1 93 ? 16.544 -1.535 -17.593 1.00 97.38 93 HIS A C 1
ATOM 753 O O . HIS A 1 93 ? 15.932 -1.738 -16.542 1.00 97.38 93 HIS A O 1
ATOM 759 N N . GLU A 1 94 ? 15.948 -1.101 -18.698 1.00 96.50 94 GLU A N 1
ATOM 760 C CA . GLU A 1 94 ? 14.502 -1.023 -18.866 1.00 96.50 94 GLU A CA 1
ATOM 761 C C . GLU A 1 94 ? 14.033 -2.273 -19.611 1.00 96.50 94 GLU A C 1
ATOM 763 O O . GLU A 1 94 ? 14.465 -2.547 -20.730 1.00 96.50 94 GLU A O 1
ATOM 768 N N . VAL A 1 95 ? 13.190 -3.073 -18.955 1.00 96.50 95 VAL A N 1
ATOM 769 C CA . VAL A 1 95 ? 12.749 -4.382 -19.449 1.00 96.50 95 VAL A CA 1
ATOM 770 C C . VAL A 1 95 ? 11.229 -4.397 -19.521 1.00 96.50 95 VAL A C 1
ATOM 772 O O . VAL A 1 95 ? 10.554 -4.060 -18.547 1.00 96.50 95 VAL A O 1
ATOM 775 N N . THR A 1 96 ? 10.691 -4.833 -20.659 1.00 95.31 96 THR A N 1
ATOM 776 C CA . THR A 1 96 ? 9.247 -4.943 -20.882 1.00 95.31 96 THR A CA 1
ATOM 777 C C . THR A 1 96 ? 8.825 -6.406 -20.957 1.00 95.31 96 THR A C 1
ATOM 779 O O . THR A 1 96 ? 9.425 -7.211 -21.666 1.00 95.31 96 THR A O 1
ATOM 782 N N . PHE A 1 97 ? 7.751 -6.746 -20.245 1.00 96.19 97 PHE A N 1
ATOM 783 C CA . PHE A 1 97 ? 7.102 -8.053 -20.325 1.00 96.19 97 PHE A CA 1
ATOM 784 C C . PHE A 1 97 ? 5.680 -7.899 -20.854 1.00 96.19 97 PHE A C 1
ATOM 786 O O . PHE A 1 97 ? 4.948 -6.990 -20.462 1.00 96.19 97 PHE A O 1
ATOM 793 N N . ARG A 1 98 ? 5.272 -8.830 -21.714 1.00 95.56 98 ARG A N 1
ATOM 794 C CA . ARG A 1 98 ? 3.907 -8.968 -22.222 1.00 95.56 98 ARG A CA 1
ATOM 795 C C . ARG A 1 98 ? 3.253 -10.201 -21.626 1.00 95.56 98 ARG A C 1
ATOM 797 O O . ARG A 1 98 ? 3.907 -11.219 -21.405 1.00 95.56 98 ARG A O 1
ATOM 804 N N . ILE A 1 99 ? 1.948 -10.126 -21.408 1.00 96.38 99 ILE A N 1
ATOM 805 C CA . ILE A 1 99 ? 1.159 -11.277 -20.975 1.00 96.38 99 ILE A CA 1
ATOM 806 C C . ILE A 1 99 ? 0.783 -12.094 -22.209 1.00 96.38 99 ILE A C 1
ATOM 808 O O . ILE A 1 99 ? 0.236 -11.553 -23.167 1.00 96.38 99 ILE A O 1
ATOM 812 N N . ARG A 1 100 ? 1.1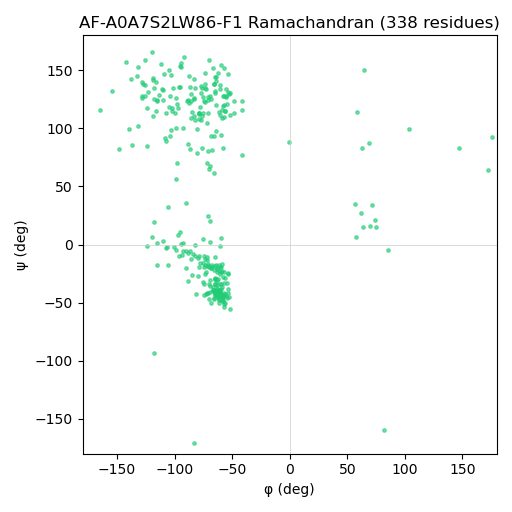11 -13.392 -22.187 1.00 97.19 100 ARG A N 1
ATOM 813 C CA . ARG A 1 100 ? 0.897 -14.324 -23.308 1.00 97.19 100 ARG A CA 1
ATOM 814 C C . ARG A 1 100 ? -0.564 -14.413 -23.714 1.00 97.19 100 ARG A C 1
ATOM 816 O O . ARG A 1 100 ? -0.876 -14.365 -24.897 1.00 97.19 100 ARG A O 1
ATOM 823 N N . ASP A 1 101 ? -1.418 -14.583 -22.715 1.00 97.44 101 ASP A N 1
ATOM 824 C CA . ASP A 1 101 ? -2.851 -14.766 -22.874 1.00 97.44 101 ASP A CA 1
ATOM 825 C C . ASP A 1 101 ? -3.575 -13.980 -21.771 1.00 97.44 101 ASP A C 1
ATOM 827 O O . ASP A 1 101 ? -3.619 -14.434 -20.622 1.00 97.44 101 ASP A O 1
ATOM 831 N N . PRO A 1 102 ? -4.088 -12.776 -22.087 1.00 96.00 102 PRO A N 1
ATOM 832 C CA . PRO A 1 102 ? -4.831 -11.953 -21.137 1.00 96.00 102 PRO A CA 1
ATOM 833 C C . PRO A 1 102 ? -6.142 -12.583 -20.649 1.00 96.00 102 PRO A C 1
ATOM 835 O O . PRO A 1 102 ? -6.646 -12.164 -19.612 1.00 96.00 102 PRO A O 1
ATOM 838 N N . GLU A 1 103 ? -6.702 -13.562 -21.368 1.00 96.94 103 GLU A N 1
ATOM 839 C CA . GLU A 1 103 ? -7.952 -14.237 -20.988 1.00 96.94 103 GLU A CA 1
ATOM 840 C C . GLU A 1 103 ? -7.706 -15.452 -20.073 1.00 96.94 103 GLU A C 1
ATOM 842 O O . GLU A 1 103 ? -8.645 -16.036 -19.526 1.00 96.94 103 GLU A O 1
ATOM 847 N N . HIS A 1 104 ? -6.443 -15.835 -19.858 1.00 97.62 104 HIS A N 1
ATOM 848 C CA . HIS A 1 104 ? -6.095 -16.991 -19.041 1.00 97.62 104 HIS A CA 1
ATOM 849 C C . HIS A 1 104 ? -6.497 -16.793 -17.566 1.00 97.62 104 HIS A C 1
ATOM 851 O O . HIS A 1 104 ? -6.131 -15.809 -16.926 1.00 97.62 104 HIS A O 1
ATOM 857 N N . ALA A 1 105 ? -7.152 -17.784 -16.950 1.00 95.56 105 ALA A N 1
ATOM 858 C CA . ALA A 1 105 ? -7.628 -17.684 -15.559 1.00 95.56 105 ALA A CA 1
ATOM 859 C C . ALA A 1 105 ? -6.519 -17.319 -14.546 1.00 95.56 105 ALA A C 1
ATOM 861 O O . ALA A 1 105 ? -6.745 -16.595 -13.580 1.00 95.56 105 ALA A O 1
ATOM 862 N N . GLY A 1 106 ? -5.292 -17.783 -14.794 1.00 91.50 106 GLY A N 1
ATOM 863 C CA . GLY A 1 106 ? -4.111 -17.474 -13.980 1.00 91.50 106 GLY A CA 1
ATOM 864 C C . GLY A 1 106 ? -3.687 -15.998 -13.963 1.00 91.50 106 GLY A C 1
ATOM 865 O O . GLY A 1 106 ? -2.956 -15.619 -13.051 1.00 91.50 106 GLY A O 1
ATOM 866 N N . VAL A 1 107 ? -4.134 -15.169 -14.916 1.00 95.56 107 VAL A N 1
ATOM 867 C CA . VAL A 1 107 ? -3.817 -13.728 -14.968 1.00 95.56 107 VAL A CA 1
ATOM 868 C C . VAL A 1 107 ? -4.931 -12.838 -14.412 1.00 95.56 107 VAL A C 1
ATOM 870 O O . VAL A 1 107 ? -4.717 -11.642 -14.236 1.00 95.56 107 VAL A O 1
ATOM 873 N N . GLN A 1 108 ? -6.078 -13.413 -14.030 1.00 92.69 108 GLN A N 1
ATOM 874 C CA . GLN A 1 108 ? -7.185 -12.673 -13.404 1.00 92.69 108 GLN A CA 1
ATOM 875 C C . GLN A 1 108 ? -6.783 -12.005 -12.085 1.00 92.69 108 GLN A C 1
ATOM 877 O O . GLN A 1 108 ? -7.349 -10.985 -11.708 1.00 92.69 108 GLN A O 1
ATOM 882 N N . MET A 1 109 ? -5.768 -12.533 -11.393 1.00 89.19 109 MET A N 1
ATOM 883 C CA . MET A 1 109 ? -5.209 -11.900 -10.191 1.00 89.19 109 MET A CA 1
ATOM 884 C C . MET A 1 109 ? -4.546 -10.540 -10.462 1.00 89.19 109 MET A C 1
ATOM 886 O O . MET A 1 109 ? -4.360 -9.764 -9.532 1.00 89.19 109 MET A O 1
ATOM 890 N N . LEU A 1 110 ? -4.213 -10.253 -11.722 1.00 91.88 110 LEU A N 1
ATOM 891 C CA . LEU A 1 110 ? -3.759 -8.944 -12.184 1.00 91.88 110 LEU A CA 1
ATOM 892 C C . LEU A 1 110 ? -4.917 -8.109 -12.763 1.00 91.88 110 LEU A C 1
ATOM 894 O O . LEU A 1 110 ? -4.675 -7.104 -13.416 1.00 91.88 110 LEU A O 1
ATOM 898 N N . GLY A 1 111 ? -6.172 -8.531 -12.583 1.00 90.62 111 GLY A N 1
ATOM 899 C CA . GLY A 1 111 ? -7.356 -7.830 -13.085 1.00 90.62 111 GLY A CA 1
ATOM 900 C C . GLY A 1 111 ? -7.587 -7.946 -14.595 1.00 90.62 111 GLY A C 1
ATOM 901 O O . GLY A 1 111 ? -8.265 -7.105 -15.178 1.00 90.62 111 GLY A O 1
ATOM 902 N N . LEU A 1 112 ? -7.017 -8.952 -15.256 1.00 93.44 112 LEU A N 1
ATOM 903 C CA . LEU A 1 112 ? -7.203 -9.194 -16.691 1.00 93.44 112 LEU A CA 1
ATOM 904 C C . LEU A 1 112 ? -8.312 -10.219 -16.976 1.00 93.44 112 LEU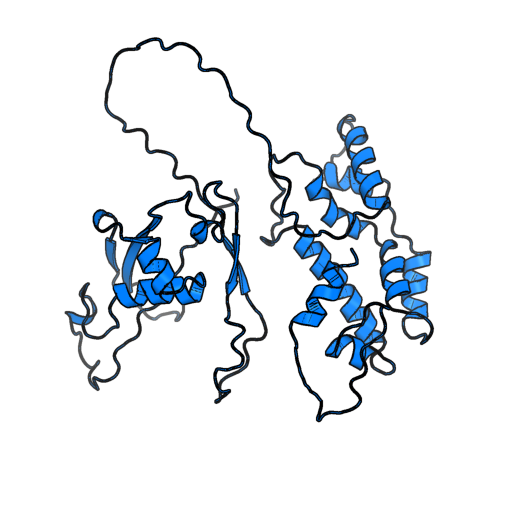 A C 1
ATOM 906 O O . LEU A 1 112 ? -8.532 -11.094 -16.136 1.00 93.44 112 LEU A O 1
ATOM 910 N N . PRO A 1 113 ? -8.956 -10.155 -18.162 1.00 94.38 113 PRO A N 1
ATOM 911 C CA . PRO A 1 113 ? -8.671 -9.269 -19.307 1.00 94.38 113 PRO A CA 1
ATOM 912 C C . PRO A 1 113 ? -9.262 -7.853 -19.210 1.00 94.38 113 PRO A C 1
ATOM 914 O O . PRO A 1 113 ? -8.924 -6.990 -20.021 1.00 94.38 113 PRO A O 1
ATOM 917 N N . GLU A 1 114 ? -10.132 -7.583 -18.238 1.00 92.25 114 GLU A N 1
ATOM 918 C CA . GLU A 1 114 ? -10.885 -6.327 -18.152 1.00 92.25 114 GLU A CA 1
ATOM 919 C C . GLU A 1 114 ? -10.000 -5.106 -17.848 1.00 92.25 114 GLU A C 1
ATOM 921 O O . GLU A 1 114 ? -10.411 -3.965 -18.084 1.00 92.25 114 GLU A O 1
ATOM 926 N N . GLY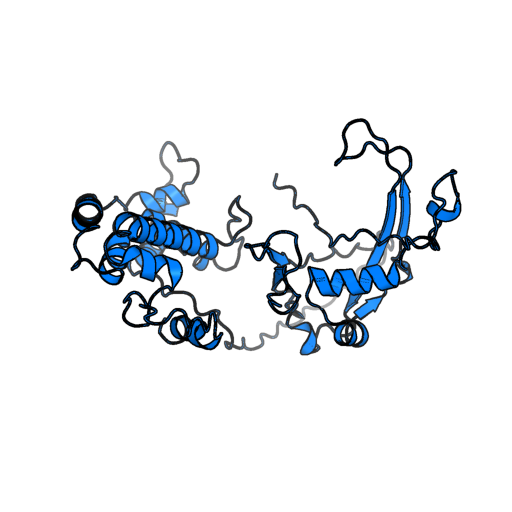 A 1 115 ? -8.781 -5.334 -17.351 1.00 88.94 115 GLY A N 1
ATOM 927 C CA . GLY A 1 115 ? -7.871 -4.286 -16.901 1.00 88.94 115 GLY A CA 1
ATOM 928 C C . GLY A 1 115 ? -8.342 -3.654 -15.593 1.00 88.94 115 GLY A C 1
ATOM 929 O O . GLY A 1 115 ? -8.185 -2.449 -15.402 1.00 88.94 115 GLY A O 1
ATOM 930 N N . GLN A 1 116 ? -8.958 -4.452 -14.720 1.00 88.75 116 GLN A N 1
ATOM 931 C CA . GLN A 1 116 ? -9.313 -4.047 -13.367 1.00 88.75 116 GLN A CA 1
ATOM 932 C C . GLN A 1 116 ? -8.052 -3.758 -12.555 1.00 88.75 116 GLN A C 1
ATOM 934 O O . GLN A 1 116 ? -7.016 -4.407 -12.710 1.00 88.75 116 GLN A O 1
ATOM 939 N N . GLU A 1 117 ? -8.147 -2.759 -11.688 1.00 88.31 117 GLU A N 1
ATOM 940 C CA . GLU A 1 117 ? -7.087 -2.447 -10.740 1.00 88.31 117 GLU A CA 1
ATOM 941 C C . GLU A 1 117 ? -6.916 -3.609 -9.764 1.00 88.31 117 GLU A C 1
ATOM 943 O O . GLU A 1 117 ? -7.883 -4.266 -9.370 1.00 88.31 117 GLU A O 1
ATOM 948 N N . PHE A 1 118 ? -5.678 -3.862 -9.361 1.00 87.69 118 PHE A N 1
ATOM 949 C CA . PHE A 1 118 ? -5.369 -4.904 -8.392 1.00 87.69 118 PHE A CA 1
ATOM 950 C C . PHE A 1 118 ? -4.444 -4.352 -7.317 1.00 87.69 118 PHE A C 1
ATOM 952 O O . PHE A 1 118 ? -3.679 -3.416 -7.543 1.00 87.69 118 PHE A O 1
ATOM 959 N N . ALA A 1 119 ? -4.518 -4.931 -6.124 1.00 84.56 119 ALA A N 1
ATOM 960 C CA . ALA A 1 119 ? -3.674 -4.540 -5.010 1.00 84.56 119 ALA A CA 1
ATOM 961 C C . ALA A 1 119 ? -2.809 -5.714 -4.563 1.00 84.56 119 ALA A C 1
ATOM 963 O O . ALA A 1 119 ? -3.257 -6.861 -4.527 1.00 84.56 119 ALA A O 1
ATOM 964 N N . ILE A 1 120 ? -1.567 -5.412 -4.207 1.00 80.06 120 ILE A N 1
ATOM 965 C CA . ILE A 1 120 ? -0.599 -6.377 -3.702 1.00 80.06 120 ILE A CA 1
ATOM 966 C C . ILE A 1 120 ? -0.089 -5.849 -2.372 1.00 80.06 120 ILE A C 1
ATOM 968 O O . ILE A 1 120 ? 0.343 -4.702 -2.271 1.00 80.06 120 ILE A O 1
ATOM 972 N N . ALA A 1 121 ? -0.151 -6.685 -1.342 1.00 72.25 121 ALA A N 1
ATOM 973 C CA . ALA A 1 121 ? 0.556 -6.414 -0.103 1.00 72.25 121 ALA A CA 1
ATOM 974 C C . ALA A 1 121 ? 2.038 -6.739 -0.332 1.00 72.25 121 ALA A C 1
ATOM 976 O O . ALA A 1 121 ? 2.407 -7.902 -0.475 1.00 72.25 121 ALA A O 1
ATOM 977 N N . GLU A 1 122 ? 2.872 -5.708 -0.426 1.00 63.69 122 GLU A N 1
ATOM 978 C CA . GLU A 1 122 ? 4.321 -5.855 -0.421 1.00 63.69 122 GLU A CA 1
ATOM 979 C C . GLU A 1 122 ? 4.802 -6.127 1.008 1.00 63.69 122 GLU A C 1
ATOM 981 O O . GLU A 1 122 ? 4.368 -5.484 1.973 1.00 63.69 122 GLU A O 1
ATOM 986 N N . GLY A 1 123 ? 5.701 -7.103 1.122 1.00 50.19 123 GLY A N 1
ATOM 987 C CA . GLY A 1 123 ? 6.080 -7.721 2.384 1.00 50.19 123 GLY A CA 1
ATOM 988 C C . GLY A 1 123 ? 5.417 -9.084 2.496 1.00 50.19 123 GLY A C 1
ATOM 989 O O . GLY A 1 123 ? 4.240 -9.203 2.828 1.00 50.19 123 GLY A O 1
ATOM 990 N N . ASP A 1 124 ? 6.189 -10.124 2.196 1.00 40.56 124 ASP A N 1
ATOM 991 C CA . ASP A 1 124 ? 5.797 -11.485 2.510 1.00 40.56 124 ASP A CA 1
ATOM 992 C C . ASP A 1 124 ? 5.535 -11.560 4.024 1.00 40.56 124 ASP A C 1
ATOM 994 O O . ASP A 1 124 ? 6.431 -11.307 4.828 1.00 40.56 124 ASP A O 1
ATOM 998 N N . PHE A 1 125 ? 4.316 -11.920 4.437 1.00 40.31 125 PHE A N 1
ATOM 999 C CA . PHE A 1 125 ? 4.025 -12.296 5.828 1.00 40.31 125 PHE A CA 1
ATOM 1000 C C . PHE A 1 125 ? 4.657 -13.659 6.176 1.00 40.31 125 PHE A C 1
ATOM 1002 O O . PHE A 1 125 ? 4.185 -14.361 7.072 1.00 40.31 125 PHE A O 1
ATOM 1009 N N . SER A 1 126 ? 5.721 -14.065 5.482 1.00 38.25 126 SER A N 1
ATOM 1010 C CA . SER A 1 126 ? 6.585 -15.164 5.881 1.00 38.25 126 SER A CA 1
ATOM 1011 C C . SER A 1 126 ? 7.340 -14.781 7.152 1.00 38.25 126 SER A C 1
ATOM 1013 O O . SER A 1 126 ? 8.528 -14.472 7.139 1.00 38.25 126 SER A O 1
ATOM 1015 N N . PHE A 1 127 ? 6.663 -14.924 8.292 1.00 41.66 127 PHE A N 1
ATOM 1016 C CA . PHE A 1 127 ? 7.252 -14.973 9.637 1.00 41.66 127 PHE A CA 1
ATOM 1017 C C . PHE A 1 127 ? 8.254 -16.138 9.822 1.00 41.66 127 PHE A C 1
ATOM 1019 O O . PHE A 1 127 ? 8.727 -16.380 10.928 1.00 41.66 127 PHE A O 1
ATOM 1026 N N . HIS A 1 128 ? 8.568 -16.890 8.761 1.00 40.19 128 HIS A N 1
ATOM 1027 C CA . HIS A 1 128 ? 9.505 -18.009 8.772 1.00 40.19 128 HIS A CA 1
ATOM 1028 C C . HIS A 1 128 ? 10.943 -17.635 8.398 1.00 40.19 128 HIS A C 1
ATOM 1030 O O . HIS A 1 128 ? 11.818 -18.494 8.509 1.00 40.19 128 HIS A O 1
ATOM 1036 N N . VAL A 1 129 ? 11.226 -16.390 7.994 1.00 41.78 129 VAL A N 1
ATOM 1037 C CA . VAL A 1 129 ? 12.619 -15.941 7.884 1.00 41.78 129 VAL A CA 1
ATOM 1038 C C . VAL A 1 129 ? 13.104 -15.606 9.288 1.00 41.78 129 VAL A C 1
ATOM 1040 O O . VAL A 1 129 ? 12.651 -14.648 9.912 1.00 41.78 129 VAL A O 1
ATOM 1043 N N . SER A 1 130 ? 13.972 -16.478 9.791 1.00 38.22 130 SER A N 1
ATOM 1044 C CA . SER A 1 130 ? 14.635 -16.397 11.084 1.00 38.22 130 SER A CA 1
ATOM 1045 C C . SER A 1 130 ? 15.102 -14.978 11.390 1.00 38.22 130 SER A C 1
ATOM 1047 O O . SER A 1 130 ? 15.837 -14.343 10.636 1.00 38.22 130 SER A O 1
ATOM 1049 N N . GLN A 1 131 ? 14.608 -14.528 12.530 1.00 38.84 131 GLN A N 1
ATOM 1050 C CA . GLN A 1 131 ? 14.783 -13.250 13.182 1.00 38.84 131 GLN A CA 1
ATOM 1051 C C . GLN A 1 131 ? 16.221 -13.090 13.696 1.00 38.84 131 GLN A C 1
ATOM 1053 O O . GLN A 1 131 ? 16.431 -13.058 14.901 1.00 38.84 131 GLN A O 1
ATOM 1058 N N . ASP A 1 132 ? 17.201 -12.980 12.800 1.00 46.66 132 ASP A N 1
ATOM 1059 C CA . ASP A 1 132 ? 18.559 -12.588 13.179 1.00 46.66 132 ASP A CA 1
ATOM 1060 C C . ASP A 1 132 ? 18.803 -11.115 12.787 1.00 46.66 132 ASP A C 1
ATOM 1062 O O . ASP A 1 132 ? 19.064 -10.753 11.642 1.00 46.66 132 ASP A O 1
ATOM 1066 N N . ASP A 1 133 ? 18.657 -10.266 13.807 1.00 45.56 133 ASP A N 1
ATOM 1067 C CA . ASP A 1 133 ? 19.428 -9.043 14.080 1.00 45.56 133 ASP A CA 1
ATOM 1068 C C . ASP A 1 133 ? 19.241 -7.725 13.300 1.00 45.56 133 ASP A C 1
ATOM 1070 O O . ASP A 1 133 ? 20.013 -6.788 13.505 1.00 45.56 133 ASP A O 1
ATOM 1074 N N . ALA A 1 134 ? 18.168 -7.526 12.528 1.00 42.75 134 ALA A N 1
ATOM 1075 C CA . ALA A 1 134 ? 17.832 -6.167 12.072 1.00 42.75 134 ALA A CA 1
ATOM 1076 C C . ALA A 1 134 ? 16.326 -5.914 11.903 1.00 42.75 134 ALA A C 1
ATOM 1078 O O . ALA A 1 134 ? 15.815 -5.954 10.794 1.00 42.75 134 ALA A O 1
ATOM 1079 N N . GLY A 1 135 ? 15.640 -5.600 13.010 1.00 40.28 135 GLY A N 1
ATOM 1080 C CA . GLY A 1 135 ? 14.427 -4.763 13.050 1.00 40.28 135 GLY A CA 1
ATOM 1081 C C . GLY A 1 135 ? 13.208 -5.213 12.225 1.00 40.28 135 GLY A C 1
ATOM 1082 O O . GLY A 1 135 ? 13.186 -5.134 11.004 1.00 40.28 135 GLY A O 1
ATOM 1083 N N . MET A 1 136 ? 12.118 -5.578 12.905 1.00 34.75 136 MET A N 1
ATOM 1084 C CA . MET A 1 136 ? 10.817 -5.846 12.272 1.00 34.75 136 MET A CA 1
ATOM 1085 C C . MET A 1 136 ? 10.356 -4.702 11.350 1.00 34.75 136 MET A C 1
ATOM 1087 O O . MET A 1 136 ? 10.223 -3.566 11.805 1.00 34.75 136 MET A O 1
ATOM 1091 N N . ALA A 1 137 ? 9.957 -5.011 10.114 1.00 41.66 137 ALA A N 1
ATOM 1092 C CA . ALA A 1 137 ? 9.096 -4.119 9.338 1.00 41.66 137 ALA A CA 1
ATOM 1093 C C . ALA A 1 137 ? 7.621 -4.409 9.676 1.00 41.66 137 ALA A C 1
ATOM 1095 O O . ALA A 1 137 ? 6.930 -5.149 8.980 1.00 41.66 137 ALA A O 1
ATOM 1096 N N . ILE A 1 138 ? 7.128 -3.833 10.779 1.00 39.53 138 ILE A N 1
ATOM 1097 C CA . ILE A 1 138 ? 5.684 -3.707 11.016 1.00 39.53 138 ILE A CA 1
ATOM 1098 C C . ILE A 1 138 ? 5.160 -2.636 10.054 1.00 39.53 138 ILE A C 1
ATOM 1100 O O . ILE A 1 138 ? 5.379 -1.443 10.250 1.00 39.53 138 ILE A O 1
ATOM 1104 N N . GLY A 1 139 ? 4.483 -3.085 8.999 1.00 45.81 139 GLY A N 1
ATOM 1105 C CA . GLY A 1 139 ? 3.814 -2.235 8.019 1.00 45.81 139 GLY A CA 1
ATOM 1106 C C . GLY A 1 139 ? 3.841 -2.864 6.634 1.00 45.81 139 GLY A C 1
ATOM 1107 O O . GLY A 1 139 ? 4.701 -2.522 5.829 1.00 45.81 139 GLY A O 1
ATOM 1108 N N . SER A 1 140 ? 2.904 -3.771 6.344 1.00 55.25 140 SER A N 1
ATOM 1109 C CA . SER A 1 140 ? 2.674 -4.229 4.970 1.00 55.25 140 SER A CA 1
ATOM 1110 C C . SER A 1 140 ? 2.330 -3.017 4.107 1.00 55.25 140 SER A C 1
ATOM 1112 O O . SER A 1 140 ? 1.344 -2.323 4.387 1.00 55.25 140 SER A O 1
ATOM 1114 N N . GLN A 1 141 ? 3.142 -2.735 3.092 1.00 60.84 141 GLN A N 1
ATOM 1115 C CA . GLN A 1 141 ? 2.835 -1.674 2.141 1.00 60.84 141 GLN A CA 1
ATOM 1116 C C . GLN A 1 141 ? 1.800 -2.223 1.164 1.00 60.84 141 GLN A C 1
ATOM 1118 O O . GLN A 1 141 ? 2.066 -3.169 0.429 1.00 60.84 141 GLN A O 1
ATOM 1123 N N . LEU A 1 142 ? 0.585 -1.677 1.193 1.00 75.12 142 LEU A N 1
ATOM 1124 C CA . LEU A 1 142 ? -0.417 -1.992 0.182 1.00 75.12 142 LEU A CA 1
ATOM 1125 C C . LEU A 1 142 ? -0.093 -1.179 -1.074 1.00 75.12 142 LEU A C 1
ATOM 1127 O O . LEU A 1 142 ? -0.209 0.045 -1.059 1.00 75.12 142 LEU A O 1
ATOM 1131 N N . ASN A 1 143 ? 0.304 -1.864 -2.141 1.00 76.31 143 ASN A N 1
ATOM 1132 C CA . ASN A 1 143 ? 0.528 -1.268 -3.449 1.00 76.31 143 ASN A CA 1
ATOM 1133 C C . ASN A 1 143 ? -0.707 -1.496 -4.316 1.00 76.31 143 ASN A C 1
ATOM 1135 O O . ASN A 1 143 ? -1.089 -2.642 -4.548 1.00 76.31 143 ASN A O 1
ATOM 1139 N N . ILE A 1 144 ? -1.318 -0.414 -4.794 1.00 80.50 144 ILE A N 1
ATOM 1140 C CA . ILE A 1 144 ? -2.429 -0.464 -5.748 1.00 80.50 144 ILE A CA 1
ATOM 1141 C C . ILE A 1 144 ? -1.855 -0.220 -7.142 1.00 80.50 144 ILE A C 1
ATOM 1143 O O . ILE A 1 144 ? -1.151 0.764 -7.367 1.00 80.50 144 ILE A O 1
ATOM 1147 N N . TRP A 1 145 ? -2.143 -1.134 -8.060 1.00 81.81 145 TRP A N 1
ATOM 1148 C CA . TRP A 1 145 ? -1.679 -1.112 -9.437 1.00 81.81 145 TRP A CA 1
ATOM 1149 C C . TRP A 1 145 ? -2.853 -0.831 -10.369 1.00 81.81 145 TRP A C 1
ATOM 1151 O O . TRP A 1 145 ? -3.847 -1.562 -10.381 1.00 81.81 145 TRP A O 1
ATOM 1161 N N . THR A 1 146 ? -2.701 0.211 -11.181 1.00 82.44 146 THR A N 1
ATOM 1162 C CA . THR A 1 146 ? -3.681 0.610 -12.192 1.00 82.44 146 THR A CA 1
ATOM 1163 C C . THR A 1 146 ? -3.113 0.358 -13.582 1.00 82.44 146 THR A C 1
ATOM 1165 O O . THR A 1 146 ? -1.970 0.710 -13.886 1.00 82.44 146 THR A O 1
ATOM 1168 N N . TRP A 1 147 ? -3.924 -0.242 -14.451 1.00 83.88 147 TRP A N 1
ATOM 1169 C CA . TRP A 1 147 ? -3.569 -0.433 -15.851 1.00 83.88 147 TRP A CA 1
ATOM 1170 C C . TRP A 1 147 ? -3.654 0.882 -16.617 1.00 83.88 147 TRP A C 1
ATOM 1172 O O . TRP A 1 147 ? -4.715 1.499 -16.714 1.00 83.88 147 TRP A O 1
ATOM 1182 N N . MET A 1 148 ? -2.549 1.278 -17.241 1.00 81.31 148 MET A N 1
ATOM 1183 C CA . MET A 1 148 ? -2.558 2.382 -18.192 1.00 81.31 148 MET A CA 1
ATOM 1184 C C . MET A 1 148 ? -2.850 1.846 -19.588 1.00 81.31 148 MET A C 1
ATOM 1186 O O . MET A 1 148 ? -2.129 0.995 -20.108 1.00 81.31 148 MET A O 1
ATOM 1190 N N . ARG A 1 149 ? -3.901 2.371 -20.221 1.00 76.50 149 ARG A N 1
ATOM 1191 C CA . ARG A 1 149 ? -4.147 2.108 -21.639 1.00 76.50 149 ARG A CA 1
ATOM 1192 C C . ARG A 1 149 ? -3.088 2.848 -22.434 1.00 76.50 149 ARG A C 1
ATOM 1194 O O . ARG A 1 149 ? -3.080 4.078 -22.456 1.00 76.50 149 ARG A O 1
ATOM 1201 N N . GLU A 1 150 ? -2.210 2.105 -23.091 1.00 75.12 150 GLU A N 1
ATOM 1202 C CA . GLU A 1 150 ? -1.317 2.701 -24.069 1.00 75.12 150 GLU A CA 1
ATOM 1203 C C . GLU A 1 150 ? -2.187 3.305 -25.173 1.00 75.12 150 GLU A C 1
ATOM 1205 O O . GLU A 1 150 ? -2.951 2.608 -25.848 1.00 75.12 150 GLU A O 1
ATOM 1210 N N . ALA A 1 151 ? -2.155 4.634 -25.293 1.00 75.19 151 ALA A N 1
ATOM 1211 C CA . ALA A 1 151 ? -2.823 5.303 -26.389 1.00 75.19 151 ALA A CA 1
ATOM 1212 C C . ALA A 1 151 ? -2.179 4.765 -27.661 1.00 75.19 151 ALA A C 1
ATOM 1214 O O . ALA A 1 151 ? -0.998 5.017 -27.891 1.00 75.19 151 ALA A O 1
ATOM 1215 N N . ALA A 1 152 ? -2.936 3.990 -28.444 1.00 69.56 152 ALA A N 1
ATOM 1216 C CA . ALA A 1 152 ? -2.448 3.452 -29.701 1.00 69.56 152 ALA A CA 1
ATOM 1217 C C . ALA A 1 152 ? -1.811 4.606 -30.475 1.00 69.56 152 ALA A C 1
ATOM 1219 O O . ALA A 1 152 ? -2.501 5.563 -30.842 1.00 69.56 152 ALA A O 1
ATOM 1220 N N . VAL A 1 153 ? -0.490 4.548 -30.657 1.00 69.94 153 VAL A N 1
ATOM 1221 C CA . VAL A 1 153 ? 0.230 5.526 -31.461 1.00 69.94 153 VAL A CA 1
ATOM 1222 C C . VAL A 1 153 ? -0.283 5.304 -32.869 1.00 69.94 153 VAL A C 1
ATOM 1224 O O . VAL A 1 153 ? 0.160 4.394 -33.564 1.00 69.94 153 VAL A O 1
ATOM 1227 N N . VAL A 1 154 ? -1.307 6.070 -33.254 1.00 72.81 154 VAL A N 1
ATOM 1228 C CA . VAL A 1 154 ? -1.868 6.020 -34.599 1.00 72.81 154 VAL A CA 1
ATOM 1229 C C . VAL A 1 154 ? -0.689 6.293 -35.520 1.00 72.81 154 VAL A C 1
ATOM 1231 O O . VAL A 1 154 ? -0.129 7.390 -35.432 1.00 72.81 154 VAL A O 1
ATOM 1234 N N . PRO A 1 155 ? -0.268 5.327 -36.357 1.00 63.06 155 PRO A N 1
ATOM 1235 C CA . PRO A 1 155 ? 0.877 5.527 -37.219 1.00 63.06 155 PRO A CA 1
ATOM 1236 C C . PRO A 1 155 ? 0.593 6.757 -38.075 1.00 63.06 155 PRO A C 1
ATOM 1238 O O . PRO A 1 155 ? -0.300 6.745 -38.928 1.00 63.06 155 PRO A O 1
ATOM 1241 N N . GLN A 1 156 ? 1.313 7.850 -37.820 1.00 61.00 156 GLN A N 1
ATOM 1242 C CA . GLN A 1 156 ? 1.262 9.051 -38.641 1.00 61.00 156 GLN A CA 1
ATOM 1243 C C . GLN A 1 156 ? 1.969 8.738 -39.960 1.00 61.00 156 GLN A C 1
ATOM 1245 O O . GLN A 1 156 ? 3.088 9.182 -40.160 1.00 61.00 156 GLN A O 1
ATOM 1250 N N . ASN A 1 157 ? 1.373 7.897 -40.812 1.00 59.16 157 ASN A N 1
ATOM 1251 C CA . ASN A 1 157 ? 1.593 7.841 -42.258 1.00 59.16 157 ASN A CA 1
ATOM 1252 C C . ASN A 1 157 ? 0.824 6.674 -42.896 1.00 59.16 157 ASN A C 1
ATOM 1254 O O . ASN A 1 157 ? 1.339 5.577 -43.074 1.00 59.16 157 ASN A O 1
ATOM 1258 N N . SER A 1 158 ? -0.395 6.946 -43.359 1.00 45.28 158 SER A N 1
ATOM 1259 C CA . SER A 1 158 ? -0.759 6.647 -44.749 1.00 45.28 158 SER A CA 1
ATOM 1260 C C . SER A 1 158 ? -2.049 7.375 -45.120 1.00 45.28 158 SER A C 1
ATOM 1262 O O . SER A 1 158 ? -3.133 7.163 -44.586 1.00 45.28 158 SER A O 1
ATOM 1264 N N . ARG A 1 159 ? -1.908 8.292 -46.072 1.00 52.22 159 ARG A N 1
ATOM 1265 C CA . ARG A 1 159 ? -2.987 9.013 -46.738 1.00 52.22 159 ARG A CA 1
ATOM 1266 C C . ARG A 1 159 ? -3.723 8.012 -47.643 1.00 52.22 159 ARG A C 1
ATOM 1268 O O . ARG A 1 159 ? -3.432 7.942 -48.832 1.00 52.22 159 ARG A O 1
ATOM 1275 N N . MET A 1 160 ? -4.623 7.193 -47.097 1.00 48.09 160 MET A N 1
ATOM 1276 C CA . MET A 1 160 ? -5.454 6.274 -47.886 1.00 48.09 160 MET A CA 1
ATOM 1277 C C . MET A 1 160 ? -6.950 6.561 -47.745 1.00 48.09 160 MET A C 1
ATOM 1279 O O . MET A 1 160 ? -7.448 7.021 -46.723 1.00 48.09 160 MET A O 1
ATOM 1283 N N . LYS A 1 161 ? -7.623 6.378 -48.882 1.00 48.59 161 LYS A N 1
ATOM 1284 C CA . LYS A 1 161 ? -8.945 6.882 -49.250 1.00 48.59 161 LYS A CA 1
ATOM 1285 C C . LYS A 1 161 ? -10.059 6.284 -48.386 1.00 48.59 161 LYS A C 1
ATOM 1287 O O . LYS A 1 161 ? -10.097 5.082 -48.156 1.00 48.59 161 LYS A O 1
ATOM 1292 N N . SER A 1 162 ? -10.986 7.159 -48.002 1.00 38.81 162 SER A N 1
ATOM 1293 C CA . SER A 1 162 ? -12.288 6.864 -47.397 1.00 38.81 162 SER A CA 1
ATOM 1294 C C . SER A 1 162 ? -12.978 5.668 -48.066 1.00 38.81 162 SER A C 1
ATOM 1296 O O . SER A 1 162 ? -13.341 5.732 -49.241 1.00 38.81 162 SER A O 1
ATOM 1298 N N . VAL A 1 163 ? -13.175 4.593 -47.301 1.00 47.09 163 VAL A N 1
ATOM 1299 C CA . VAL A 1 163 ? -14.148 3.542 -47.605 1.00 47.09 163 VAL A CA 1
ATOM 1300 C C . VAL A 1 163 ? -15.180 3.554 -46.486 1.00 47.09 163 VAL A C 1
ATOM 1302 O O . VAL A 1 163 ? -14.875 3.298 -45.323 1.00 47.09 163 VAL A O 1
ATOM 1305 N N . ILE A 1 164 ? -16.408 3.899 -46.863 1.00 50.00 164 ILE A N 1
ATOM 1306 C CA . ILE A 1 164 ? -17.594 3.946 -46.010 1.00 50.00 164 ILE A CA 1
ATOM 1307 C C . ILE A 1 164 ? -17.896 2.519 -45.533 1.00 50.00 164 ILE A C 1
ATOM 1309 O O . ILE A 1 164 ? -18.140 1.638 -46.358 1.00 50.00 164 ILE A O 1
ATOM 1313 N N . ARG A 1 165 ? -17.894 2.278 -44.214 1.00 44.62 165 ARG A N 1
ATOM 1314 C CA . ARG A 1 165 ? -18.291 0.990 -43.623 1.00 44.62 165 ARG A CA 1
ATOM 1315 C C . ARG A 1 165 ? -19.507 1.162 -42.709 1.00 44.62 165 ARG A C 1
ATOM 1317 O O . ARG A 1 165 ? -19.587 2.111 -41.937 1.00 44.62 165 ARG A O 1
ATOM 1324 N N . ALA A 1 166 ? -20.456 0.242 -42.872 1.00 47.22 166 ALA A N 1
ATOM 1325 C CA . ALA A 1 166 ? -21.779 0.201 -42.250 1.00 47.22 166 ALA A CA 1
ATOM 1326 C C . ALA A 1 166 ? -21.738 -0.099 -40.730 1.00 47.22 166 ALA A C 1
ATOM 1328 O O . ALA A 1 166 ? -20.754 -0.670 -40.255 1.00 47.22 166 ALA A O 1
ATOM 1329 N N . PRO A 1 167 ? -22.798 0.249 -39.967 1.00 41.16 167 PRO A N 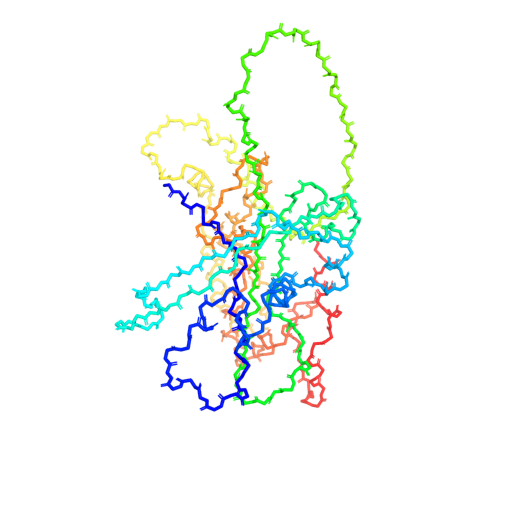1
ATOM 1330 C CA . PRO A 1 167 ? -22.792 0.175 -38.508 1.00 41.16 167 PRO A CA 1
ATOM 1331 C C . PRO A 1 167 ? -22.958 -1.265 -38.000 1.00 41.16 167 PRO A C 1
ATOM 1333 O O . PRO A 1 167 ? -23.867 -1.988 -38.411 1.00 41.16 167 PRO A O 1
ATOM 1336 N N . LEU A 1 168 ? -22.082 -1.667 -37.077 1.00 37.69 168 LEU A N 1
ATOM 1337 C CA . LEU A 1 168 ? -22.155 -2.936 -36.350 1.00 37.69 168 LEU A CA 1
ATOM 1338 C C . LEU A 1 168 ? -23.035 -2.791 -35.101 1.00 37.69 168 LEU A C 1
ATOM 1340 O O . LEU A 1 168 ? -22.947 -1.808 -34.369 1.00 37.69 168 LEU A O 1
ATOM 1344 N N . LYS A 1 169 ? -23.899 -3.790 -34.891 1.00 38.22 169 LYS A N 1
ATOM 1345 C CA . LYS A 1 169 ? -24.837 -3.901 -33.768 1.00 38.22 169 LYS A CA 1
ATOM 1346 C C . LYS A 1 169 ? -24.094 -4.246 -32.474 1.00 38.22 169 LYS A C 1
ATOM 1348 O O . LYS A 1 169 ? -23.287 -5.171 -32.464 1.00 38.22 169 LYS A O 1
ATOM 1353 N N . SER A 1 170 ? -24.415 -3.536 -31.395 1.00 29.91 170 SER A N 1
ATOM 1354 C CA . SER A 1 170 ? -23.933 -3.819 -30.042 1.00 29.91 170 SER A CA 1
ATOM 1355 C C . SER A 1 170 ? -24.572 -5.096 -29.494 1.00 29.91 170 SER A C 1
ATOM 1357 O O . SER A 1 170 ? -25.798 -5.211 -29.462 1.00 29.91 170 SER A O 1
ATOM 1359 N N . VAL A 1 171 ? -23.742 -6.031 -29.040 1.00 34.19 171 VAL A N 1
ATOM 1360 C CA . VAL A 1 171 ? -24.155 -7.212 -28.278 1.00 34.19 171 VAL A CA 1
ATOM 1361 C C . VAL A 1 171 ? -23.827 -6.939 -26.813 1.00 34.19 171 VAL A C 1
ATOM 1363 O O . VAL A 1 171 ? -22.669 -6.721 -26.473 1.00 34.19 171 VAL A O 1
ATOM 1366 N N . SER A 1 172 ? -24.851 -6.906 -25.963 1.00 30.06 172 SER A N 1
ATOM 1367 C CA . SER A 1 172 ? -24.727 -6.856 -24.505 1.00 30.06 172 SER A CA 1
ATOM 1368 C C . SER A 1 172 ? -24.638 -8.282 -23.960 1.00 30.06 172 SER A C 1
ATOM 1370 O O . SER A 1 172 ? -25.559 -9.070 -24.189 1.00 30.06 172 SER A O 1
ATOM 1372 N N . LEU A 1 173 ? -23.558 -8.612 -23.253 1.00 31.83 173 LEU A N 1
ATOM 1373 C CA . LEU A 1 173 ? -23.426 -9.865 -22.502 1.00 31.83 173 LEU A CA 1
ATOM 1374 C C . LEU A 1 173 ? -23.833 -9.664 -21.029 1.00 31.83 173 LEU A C 1
ATOM 1376 O O . LEU A 1 173 ? -23.753 -8.538 -20.534 1.00 31.83 173 LEU A O 1
ATOM 1380 N N . PRO A 1 174 ? -24.306 -10.724 -20.345 1.00 35.81 174 PRO A N 1
ATOM 1381 C CA . PRO A 1 174 ? -24.767 -10.644 -18.966 1.00 35.81 174 PRO A CA 1
ATOM 1382 C C . PRO A 1 174 ? -23.579 -10.495 -18.010 1.00 35.81 174 PRO A C 1
ATOM 1384 O O . PRO A 1 174 ? -22.574 -11.189 -18.144 1.00 35.81 174 PRO A O 1
ATOM 1387 N N . VAL A 1 175 ? -23.711 -9.566 -17.064 1.00 34.44 175 VAL A N 1
ATOM 1388 C CA . VAL A 1 175 ? -22.744 -9.307 -15.992 1.00 34.44 175 VAL A CA 1
ATOM 1389 C C . VAL A 1 175 ? -22.866 -10.417 -14.947 1.00 34.44 175 VAL A C 1
ATOM 1391 O O . VAL A 1 175 ? -23.966 -10.693 -14.474 1.00 34.44 175 VAL A O 1
ATOM 1394 N N . ASP A 1 176 ? -21.747 -11.060 -14.621 1.00 33.59 176 ASP A N 1
ATOM 1395 C CA . ASP A 1 176 ? -21.643 -12.092 -13.586 1.00 33.59 176 ASP A CA 1
ATOM 1396 C C . ASP A 1 176 ? -21.436 -11.416 -12.214 1.00 33.59 176 ASP A C 1
ATOM 1398 O O . ASP A 1 176 ? -20.437 -10.733 -11.988 1.00 33.59 176 ASP A O 1
ATOM 1402 N N . GLU A 1 177 ? -22.412 -11.549 -11.310 1.00 36.06 177 GLU A N 1
ATOM 1403 C CA . GLU A 1 177 ? -22.509 -10.855 -10.007 1.00 36.06 177 GLU A CA 1
ATOM 1404 C C . GLU A 1 177 ? -21.552 -11.405 -8.919 1.00 36.06 177 GLU A C 1
ATOM 1406 O O . GLU A 1 177 ? -21.589 -10.998 -7.755 1.00 36.06 177 GLU A O 1
ATOM 1411 N N . GLY A 1 178 ? -20.676 -12.351 -9.251 1.00 38.50 178 GLY A N 1
ATOM 1412 C CA . GLY A 1 178 ? -19.966 -13.163 -8.266 1.00 38.50 178 GLY A CA 1
ATOM 1413 C C . GLY A 1 178 ? -18.545 -12.718 -7.924 1.00 38.50 178 GLY A C 1
ATOM 1414 O O . GLY A 1 178 ? -17.620 -13.449 -8.265 1.00 38.50 178 GLY A O 1
ATOM 1415 N N . ARG A 1 179 ? -18.360 -11.587 -7.218 1.00 34.34 179 ARG A N 1
ATOM 1416 C CA . ARG A 1 179 ? -17.255 -11.309 -6.248 1.00 34.34 179 ARG A CA 1
ATOM 1417 C C . ARG A 1 179 ? -17.27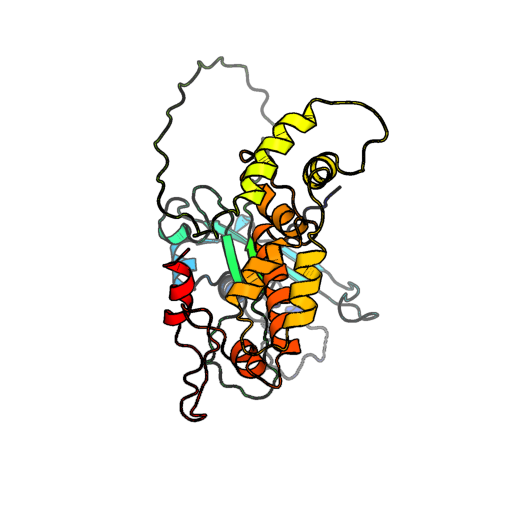4 -9.847 -5.781 1.00 34.34 179 ARG A C 1
ATOM 1419 O O . ARG A 1 179 ? -16.342 -9.077 -5.997 1.00 34.34 179 ARG A O 1
ATOM 1426 N N . LEU A 1 180 ? -18.341 -9.464 -5.090 1.00 30.50 180 LEU A N 1
ATOM 1427 C CA . LEU A 1 180 ? -18.350 -8.221 -4.326 1.00 30.50 180 LEU A CA 1
ATOM 1428 C C . LEU A 1 180 ? -17.442 -8.399 -3.099 1.00 30.50 180 LEU A C 1
ATOM 1430 O O . LEU A 1 180 ? -17.616 -9.331 -2.311 1.00 30.50 180 LEU A O 1
ATOM 1434 N N . ILE A 1 181 ? -16.453 -7.519 -2.939 1.00 28.22 181 ILE A N 1
ATOM 1435 C CA . ILE A 1 181 ? -15.816 -7.297 -1.637 1.00 28.22 181 ILE A CA 1
ATOM 1436 C C . ILE A 1 181 ? -16.964 -6.953 -0.685 1.00 28.22 181 ILE A C 1
ATOM 1438 O O . ILE A 1 181 ? -17.709 -6.019 -0.968 1.00 28.22 181 ILE A O 1
ATOM 1442 N N . ALA A 1 182 ? -17.151 -7.728 0.385 1.00 29.45 182 ALA A N 1
ATOM 1443 C CA . ALA A 1 182 ? -18.181 -7.457 1.383 1.00 29.45 182 ALA A CA 1
ATOM 1444 C C . ALA A 1 182 ? -17.851 -6.117 2.053 1.00 29.45 182 ALA A C 1
ATOM 1446 O O . ALA A 1 182 ? -16.960 -6.027 2.899 1.00 29.45 182 ALA A O 1
ATOM 1447 N N . ARG A 1 183 ? -18.497 -5.053 1.576 1.00 38.06 183 ARG A N 1
ATOM 1448 C CA . ARG A 1 183 ? -18.400 -3.715 2.146 1.00 38.06 183 ARG A CA 1
ATOM 1449 C C . ARG A 1 183 ? -19.371 -3.644 3.314 1.00 38.06 183 ARG A C 1
ATOM 1451 O O . ARG A 1 183 ? -20.448 -4.230 3.262 1.00 38.06 183 ARG A O 1
ATOM 1458 N N . VAL A 1 184 ? -18.967 -2.955 4.376 1.00 36.84 184 VAL A N 1
ATOM 1459 C CA . VAL A 1 184 ? -19.832 -2.733 5.538 1.00 36.84 184 VAL A CA 1
ATOM 1460 C C . VAL A 1 184 ? -21.096 -2.016 5.048 1.00 36.84 184 VAL A C 1
ATOM 1462 O O . VAL A 1 184 ? -20.956 -1.011 4.348 1.00 36.84 184 VAL A O 1
ATOM 1465 N N . PRO A 1 185 ? -22.307 -2.512 5.364 1.00 40.28 185 PRO A N 1
ATOM 1466 C CA . PRO A 1 185 ? -23.543 -1.900 4.899 1.00 40.28 185 PRO A CA 1
ATOM 1467 C C . PRO A 1 185 ? -23.605 -0.425 5.298 1.00 40.28 185 PRO A C 1
ATOM 1469 O O . PRO A 1 185 ? -23.317 -0.061 6.441 1.00 40.28 185 PRO A O 1
ATOM 1472 N N . LEU A 1 186 ? -23.980 0.416 4.331 1.00 39.56 186 LEU A N 1
ATOM 1473 C CA . LEU A 1 186 ? -24.110 1.855 4.525 1.00 39.56 186 LEU A CA 1
ATOM 1474 C C . LEU A 1 186 ? -25.103 2.143 5.666 1.00 39.56 186 LEU A C 1
ATOM 1476 O O . LEU A 1 186 ? -26.235 1.647 5.633 1.00 39.56 186 LEU A O 1
ATOM 1480 N N . PRO A 1 187 ? -24.723 2.956 6.665 1.00 56.06 187 PRO A N 1
ATOM 1481 C CA . PRO A 1 187 ? -25.660 3.479 7.646 1.00 56.06 187 PRO A CA 1
ATOM 1482 C C . PRO A 1 187 ? -26.850 4.180 6.972 1.00 56.06 187 PRO A C 1
ATOM 1484 O O . PRO A 1 187 ? -26.720 4.841 5.940 1.00 56.06 187 PRO A O 1
ATOM 1487 N N . THR A 1 188 ? -28.029 4.103 7.595 1.00 63.44 188 THR A N 1
ATOM 1488 C CA . THR A 1 188 ? -29.246 4.778 7.105 1.00 63.44 188 THR A CA 1
ATOM 1489 C C . THR A 1 188 ? -29.050 6.291 6.926 1.00 63.44 188 THR A C 1
ATOM 1491 O O . THR A 1 188 ? -29.686 6.895 6.062 1.00 63.44 188 THR A O 1
ATOM 1494 N N . SER A 1 189 ? -28.159 6.909 7.710 1.00 62.41 189 SER A N 1
ATOM 1495 C CA . SER A 1 189 ? -27.788 8.324 7.574 1.00 62.41 189 SER A CA 1
ATOM 1496 C C . SER A 1 189 ? -27.089 8.617 6.247 1.00 62.41 189 SER A C 1
ATOM 1498 O O . SER A 1 189 ? -27.432 9.591 5.576 1.00 62.41 189 SER A O 1
ATOM 1500 N N . SER A 1 190 ? -26.178 7.745 5.816 1.00 57.44 190 SER A N 1
ATOM 1501 C CA . SER A 1 190 ? -25.436 7.884 4.563 1.00 57.44 190 SER A CA 1
ATOM 1502 C C . SER A 1 190 ? -26.359 7.698 3.349 1.00 57.44 190 SER A C 1
ATOM 1504 O O . SER A 1 190 ? -26.253 8.432 2.371 1.00 57.44 190 SER A O 1
ATOM 1506 N N . ALA A 1 191 ? -27.356 6.808 3.429 1.00 60.72 191 ALA A N 1
ATOM 1507 C CA . ALA A 1 191 ? -28.377 6.673 2.382 1.00 60.72 191 ALA A CA 1
ATOM 1508 C C . ALA A 1 191 ? -29.231 7.952 2.218 1.00 60.72 191 ALA A C 1
ATOM 1510 O O . ALA A 1 191 ? -29.464 8.409 1.098 1.00 60.72 191 ALA A O 1
ATOM 1511 N N . GLN A 1 192 ? -29.640 8.584 3.326 1.00 68.06 192 GLN A N 1
ATOM 1512 C CA . GLN A 1 192 ? -30.357 9.872 3.299 1.00 68.06 192 GLN A CA 1
ATOM 1513 C C . GLN A 1 192 ? -29.493 11.015 2.741 1.00 68.06 192 GLN A C 1
ATOM 1515 O O . GLN A 1 192 ? -30.005 11.979 2.166 1.00 68.06 192 GLN A O 1
ATOM 1520 N N . MET A 1 193 ? -28.173 10.929 2.901 1.00 64.38 193 MET A N 1
ATOM 1521 C CA . MET A 1 193 ? -27.211 11.893 2.365 1.00 64.38 193 MET A CA 1
ATOM 1522 C C . MET A 1 193 ? -27.245 11.930 0.833 1.00 64.38 193 MET A C 1
ATOM 1524 O O . MET A 1 193 ? -27.301 13.012 0.242 1.00 64.38 193 MET A O 1
ATOM 1528 N N . LEU A 1 194 ? -27.305 10.754 0.202 1.00 63.09 194 LEU A N 1
ATOM 1529 C CA . LEU A 1 194 ? -27.375 10.606 -1.253 1.00 63.09 194 LEU A CA 1
ATOM 1530 C C . LEU A 1 194 ? -28.657 11.214 -1.837 1.00 63.09 194 LEU A C 1
ATOM 1532 O O . LEU A 1 194 ? -28.607 11.922 -2.843 1.00 63.09 194 LEU A O 1
ATOM 1536 N N . GLU A 1 195 ? -29.793 11.016 -1.168 1.00 64.38 195 GLU A N 1
ATOM 1537 C CA . GLU A 1 195 ? -31.079 11.601 -1.569 1.00 64.38 195 GLU A CA 1
ATOM 1538 C C . GLU A 1 195 ? -31.055 13.141 -1.483 1.00 64.38 195 GLU A C 1
ATOM 1540 O O . GLU A 1 195 ? -31.515 13.852 -2.380 1.00 64.38 195 GLU A O 1
ATOM 1545 N N . ASN A 1 196 ? -30.428 13.686 -0.436 1.00 66.31 196 ASN A N 1
ATOM 1546 C CA . ASN A 1 196 ? -30.304 15.130 -0.238 1.00 66.31 196 ASN A CA 1
ATOM 1547 C C . ASN A 1 196 ? -29.347 15.807 -1.237 1.00 66.31 196 ASN A C 1
ATOM 1549 O O . ASN A 1 196 ? -29.602 16.948 -1.639 1.00 66.31 196 ASN A O 1
ATOM 1553 N N . MET A 1 197 ? -28.277 15.121 -1.658 1.00 63.19 197 MET A N 1
ATOM 1554 C CA . MET A 1 197 ? -27.343 15.618 -2.677 1.00 63.19 197 MET A CA 1
ATOM 1555 C C . MET A 1 197 ? -28.031 15.870 -4.019 1.00 63.19 197 MET A C 1
ATOM 1557 O O . MET A 1 197 ? -27.778 16.895 -4.659 1.00 63.19 197 MET A O 1
ATOM 1561 N N . GLN A 1 198 ? -28.928 14.969 -4.429 1.00 65.31 198 GLN A N 1
ATOM 1562 C CA . GLN A 1 198 ? -29.644 15.082 -5.701 1.00 65.31 198 GLN A CA 1
ATOM 1563 C C . GLN A 1 198 ? -30.546 16.327 -5.747 1.00 65.31 198 GLN A C 1
ATOM 1565 O O . GLN A 1 198 ? -30.634 16.982 -6.785 1.00 65.31 198 GLN A O 1
ATOM 1570 N N . GLY A 1 199 ? -31.150 16.719 -4.619 1.00 66.50 199 GLY A N 1
ATOM 1571 C CA . GLY A 1 199 ? -31.976 17.929 -4.532 1.00 66.50 199 GLY A CA 1
ATOM 1572 C C . GLY A 1 199 ? -31.182 19.244 -4.493 1.00 66.50 199 GLY A C 1
ATOM 1573 O O . GLY A 1 199 ? -31.643 20.264 -5.006 1.00 66.50 199 GLY A O 1
ATOM 1574 N N . ALA A 1 200 ? -29.983 19.244 -3.902 1.00 64.31 200 ALA A N 1
ATOM 1575 C CA . ALA A 1 200 ? -29.204 20.463 -3.667 1.00 64.31 200 ALA A CA 1
ATOM 1576 C C . ALA A 1 200 ? -28.451 20.977 -4.908 1.00 64.31 200 ALA A C 1
ATOM 1578 O O . ALA A 1 200 ? -28.245 22.185 -5.043 1.00 64.31 200 ALA A O 1
ATOM 1579 N N . MET A 1 201 ? -28.087 20.097 -5.850 1.00 63.56 201 MET A N 1
ATOM 1580 C CA . MET A 1 201 ? -27.356 20.484 -7.069 1.00 63.56 201 MET A CA 1
ATOM 1581 C C . MET A 1 201 ? -28.149 21.408 -8.021 1.00 63.56 201 MET A C 1
ATOM 1583 O O . MET A 1 201 ? -27.564 21.987 -8.936 1.00 63.56 201 MET A O 1
ATOM 1587 N N . GLY A 1 202 ? -29.457 21.598 -7.802 1.00 62.44 202 GLY A N 1
ATOM 1588 C CA . GLY A 1 202 ? -30.319 22.447 -8.634 1.00 62.44 202 GLY A CA 1
ATOM 1589 C C . GLY A 1 202 ? -30.346 23.945 -8.289 1.00 62.44 202 GLY A C 1
ATOM 1590 O O . GLY A 1 202 ? -30.862 24.728 -9.086 1.00 62.44 202 GLY A O 1
ATOM 1591 N N . SER A 1 203 ? -29.810 24.383 -7.141 1.00 60.88 203 SER A N 1
ATOM 1592 C CA . SER A 1 203 ? -29.967 25.771 -6.665 1.00 60.88 203 SER A CA 1
ATOM 1593 C C . SER A 1 203 ? -28.676 26.592 -6.791 1.00 60.88 203 SER A C 1
ATOM 1595 O O . SER A 1 203 ? -27.684 26.334 -6.111 1.00 60.88 203 SER A O 1
ATOM 1597 N N . ARG A 1 204 ? -28.670 27.608 -7.668 1.00 53.53 204 ARG A N 1
ATOM 1598 C CA . ARG A 1 204 ? -27.549 28.548 -7.869 1.00 53.53 204 ARG A CA 1
ATOM 1599 C C . ARG A 1 204 ? -27.847 29.900 -7.211 1.00 53.53 204 ARG A C 1
ATOM 1601 O O . ARG A 1 204 ? -28.414 30.770 -7.865 1.00 53.53 204 ARG A O 1
ATOM 1608 N N . ALA A 1 205 ? -27.427 30.120 -5.962 1.00 56.88 205 ALA A N 1
ATOM 1609 C CA . ALA A 1 205 ? -27.361 31.473 -5.398 1.00 56.88 205 ALA A CA 1
ATOM 1610 C C . ALA A 1 205 ? -26.332 31.624 -4.259 1.00 56.88 205 ALA A C 1
ATOM 1612 O O . ALA A 1 205 ? -26.351 30.875 -3.288 1.00 56.88 205 ALA A O 1
ATOM 1613 N N . SER A 1 206 ? -25.524 32.689 -4.365 1.00 64.25 206 SER A N 1
ATOM 1614 C CA . SER A 1 206 ? -24.557 33.241 -3.393 1.00 64.25 206 SER A CA 1
ATOM 1615 C C . SER A 1 206 ? -23.343 32.374 -3.013 1.00 64.25 206 SER A C 1
ATOM 1617 O O . SER A 1 206 ? -23.385 31.155 -3.112 1.00 64.25 206 SER A O 1
ATOM 1619 N N . ALA A 1 207 ? -22.240 33.065 -2.679 1.00 64.94 207 ALA A N 1
ATOM 1620 C CA . ALA A 1 207 ? -20.910 32.582 -2.275 1.00 64.94 207 ALA A CA 1
ATOM 1621 C C . ALA A 1 207 ? -20.762 31.052 -2.221 1.00 64.94 207 ALA A C 1
ATOM 1623 O O . ALA A 1 207 ? -20.982 30.433 -1.180 1.00 64.94 207 ALA A O 1
ATOM 1624 N N . GLN A 1 208 ? -20.401 30.442 -3.356 1.00 64.31 208 GLN A N 1
ATOM 1625 C CA . GLN A 1 208 ? -20.244 28.996 -3.394 1.00 64.31 208 GLN A CA 1
ATOM 1626 C C . GLN A 1 208 ? -19.027 28.586 -2.553 1.00 64.31 208 GLN A C 1
ATOM 1628 O O . GLN A 1 208 ? -17.925 29.091 -2.791 1.00 64.31 208 GLN A O 1
ATOM 1633 N N . PRO A 1 209 ? -19.202 27.678 -1.580 1.00 76.25 209 PRO A N 1
ATOM 1634 C CA . PRO A 1 209 ? -18.078 27.073 -0.890 1.00 76.25 209 PRO A CA 1
ATOM 1635 C C . PRO A 1 209 ? -17.189 26.336 -1.907 1.00 76.25 209 PRO A C 1
ATOM 1637 O O . PRO A 1 209 ? -17.694 25.888 -2.940 1.00 76.25 209 PRO A O 1
ATOM 1640 N N . PRO A 1 210 ? -15.883 26.166 -1.621 1.00 74.50 210 PRO A N 1
ATOM 1641 C CA . PRO A 1 210 ? -14.924 25.564 -2.555 1.00 74.50 210 PRO A CA 1
ATOM 1642 C C . PRO A 1 210 ? -15.347 24.190 -3.089 1.00 74.50 210 PRO A C 1
ATOM 1644 O O . PRO A 1 210 ? -14.941 23.796 -4.178 1.00 74.50 210 PRO A O 1
ATOM 1647 N N . ASN A 1 211 ? -16.180 23.471 -2.331 1.00 79.69 211 ASN A N 1
ATOM 1648 C CA . ASN A 1 211 ? -16.799 22.224 -2.743 1.00 79.69 211 ASN A CA 1
ATOM 1649 C C . ASN A 1 211 ? -18.309 22.266 -2.438 1.00 79.69 211 ASN A C 1
ATOM 1651 O O . ASN A 1 211 ? -18.734 22.097 -1.293 1.00 79.69 211 ASN A O 1
ATOM 1655 N N . GLY A 1 212 ? -19.118 22.505 -3.474 1.00 79.31 212 GLY A N 1
ATOM 1656 C CA . GLY A 1 212 ? -20.578 22.569 -3.360 1.00 79.31 212 GLY A CA 1
ATOM 1657 C C . GLY A 1 212 ? -21.224 21.242 -2.950 1.00 79.31 212 GLY A C 1
ATOM 1658 O O . GLY A 1 212 ? -22.241 21.261 -2.265 1.00 79.31 212 GLY A O 1
ATOM 1659 N N . VAL A 1 213 ? -20.612 20.105 -3.303 1.00 78.56 213 VAL A N 1
ATOM 1660 C CA . VAL A 1 213 ? -21.077 18.768 -2.902 1.00 78.56 213 VAL A CA 1
ATOM 1661 C C . VAL A 1 213 ? -20.885 18.572 -1.403 1.00 78.56 213 VAL A C 1
ATOM 1663 O O . VAL A 1 213 ? -21.838 18.257 -0.700 1.00 78.56 213 VAL A O 1
ATOM 1666 N N . LEU A 1 214 ? -19.682 18.855 -0.897 1.00 80.31 214 LEU A N 1
ATOM 1667 C CA . LEU A 1 214 ? -19.381 18.777 0.532 1.00 80.31 214 LEU A CA 1
ATOM 1668 C C . LEU A 1 214 ? -20.311 19.681 1.352 1.00 80.31 214 LEU A C 1
ATOM 1670 O O . LEU A 1 214 ? -20.841 19.269 2.379 1.00 80.31 214 LEU A O 1
ATOM 1674 N N . ALA A 1 215 ? -20.542 20.906 0.881 1.00 84.38 215 ALA A N 1
ATOM 1675 C CA . ALA A 1 215 ? -21.444 21.830 1.553 1.00 84.38 215 ALA A CA 1
ATOM 1676 C C . ALA A 1 215 ? -22.904 21.367 1.517 1.00 84.38 215 ALA A C 1
ATOM 1678 O O . ALA A 1 215 ? -23.596 21.489 2.523 1.00 84.38 215 ALA A O 1
ATOM 1679 N N . ALA A 1 216 ? -23.372 20.811 0.396 1.00 83.75 216 ALA A N 1
ATOM 1680 C CA . ALA A 1 216 ? -24.712 20.240 0.297 1.00 83.75 216 ALA A CA 1
ATOM 1681 C C . ALA A 1 216 ? -24.894 19.075 1.280 1.00 83.75 216 ALA A C 1
ATOM 1683 O O . ALA A 1 216 ? -25.864 19.064 2.037 1.00 83.75 216 ALA A O 1
ATOM 1684 N N . CYS A 1 217 ? -23.924 18.162 1.320 1.00 83.12 217 CYS A N 1
ATOM 1685 C CA . CYS A 1 217 ? -23.864 17.042 2.249 1.00 83.12 217 CYS A CA 1
ATOM 1686 C C . CYS A 1 217 ? -23.924 17.482 3.715 1.00 83.12 217 CYS A C 1
ATOM 1688 O O . CYS A 1 217 ? -24.757 16.999 4.477 1.00 83.12 217 CYS A O 1
ATOM 1690 N N . LEU A 1 218 ? -23.079 18.440 4.098 1.00 85.38 218 LEU A N 1
ATOM 1691 C CA . LEU A 1 218 ? -22.975 18.899 5.481 1.00 85.38 218 LEU A CA 1
ATOM 1692 C C . LEU A 1 218 ? -24.089 19.869 5.894 1.00 85.38 218 LEU A C 1
ATOM 1694 O O . LEU A 1 218 ? -24.348 20.018 7.081 1.00 85.38 218 LEU A O 1
ATOM 1698 N N . SER A 1 219 ? -24.791 20.511 4.952 1.00 86.69 219 SER A N 1
ATOM 1699 C CA . SER A 1 219 ? -25.799 21.545 5.259 1.00 86.69 219 SER A CA 1
ATOM 1700 C C . SER A 1 219 ? -26.949 21.077 6.156 1.00 86.69 219 SER A C 1
ATOM 1702 O O . SER A 1 219 ? -27.593 21.894 6.813 1.00 86.69 219 SER A O 1
ATOM 1704 N N . LYS A 1 220 ? -27.213 19.769 6.184 1.00 83.44 220 LYS A N 1
ATOM 1705 C CA . LYS A 1 220 ? -28.277 19.143 6.982 1.00 83.44 220 LYS A CA 1
ATOM 1706 C C . LYS A 1 220 ? -27.738 18.303 8.134 1.00 83.44 220 LYS A C 1
ATOM 1708 O O . LYS A 1 220 ? -28.516 17.669 8.841 1.00 83.44 220 LYS A O 1
ATOM 1713 N N . MET A 1 221 ? -26.424 18.290 8.312 1.00 87.38 221 MET A N 1
ATOM 1714 C CA . MET A 1 221 ? -25.755 17.458 9.289 1.00 87.38 221 MET A CA 1
ATOM 1715 C C . MET A 1 221 ? -25.128 18.344 10.358 1.00 87.38 221 MET A C 1
ATOM 1717 O O . MET A 1 221 ? -24.407 19.294 10.068 1.00 87.38 221 MET A O 1
ATOM 1721 N N . ALA A 1 222 ? -25.416 18.032 11.613 1.00 94.06 222 ALA A N 1
ATOM 1722 C CA . ALA A 1 222 ? -24.789 18.670 12.755 1.00 94.06 222 ALA A CA 1
ATOM 1723 C C . ALA A 1 222 ? -24.255 17.579 13.674 1.00 94.06 222 ALA A C 1
ATOM 1725 O O . ALA A 1 222 ? -24.924 16.567 13.884 1.00 94.06 222 ALA A O 1
ATOM 1726 N N . THR A 1 223 ? -23.063 17.795 14.226 1.00 95.38 223 THR A N 1
ATOM 1727 C CA . THR A 1 223 ? -22.496 16.914 15.246 1.00 95.38 223 THR A CA 1
ATOM 1728 C C . THR A 1 223 ? -23.475 16.782 16.415 1.00 95.38 223 THR A C 1
ATOM 1730 O O . THR A 1 223 ? -23.906 17.787 16.995 1.00 95.38 223 THR A O 1
ATOM 1733 N N . ASP A 1 224 ? -23.812 15.549 16.795 1.00 97.19 224 ASP A N 1
ATOM 1734 C CA . ASP A 1 224 ? -24.641 15.273 17.970 1.00 97.19 224 ASP A CA 1
ATOM 1735 C C . ASP A 1 224 ? -23.786 15.443 19.234 1.00 97.19 224 ASP A C 1
ATOM 1737 O O . ASP A 1 224 ? -23.208 14.504 19.789 1.00 97.19 224 ASP A O 1
ATOM 1741 N N . TRP A 1 225 ? -23.663 16.693 19.681 1.00 97.38 225 TRP A N 1
ATOM 1742 C CA . TRP A 1 225 ? -22.881 17.051 20.862 1.00 97.38 225 TRP A CA 1
ATOM 1743 C C . TRP A 1 225 ? -23.317 16.333 22.145 1.00 97.38 225 TRP A C 1
ATOM 1745 O O . TRP A 1 225 ? -22.433 15.934 22.907 1.00 97.38 225 TRP A O 1
ATOM 1755 N N . PRO A 1 226 ? -24.621 16.154 22.444 1.00 98.25 226 PRO A N 1
ATOM 1756 C CA . PRO A 1 226 ? -25.052 15.301 23.550 1.00 98.25 226 PRO A CA 1
ATOM 1757 C C . PRO A 1 226 ? -24.455 13.892 23.488 1.00 98.25 226 PRO A C 1
ATOM 1759 O O . PRO A 1 226 ? -23.931 13.402 24.493 1.00 98.25 226 PRO A O 1
ATOM 1762 N N . ARG A 1 227 ? -24.465 13.261 22.312 1.00 98.06 227 ARG A N 1
ATOM 1763 C CA . ARG A 1 227 ? -23.896 11.926 22.113 1.00 98.06 227 ARG A CA 1
ATOM 1764 C C . ARG A 1 227 ? -22.370 11.917 22.209 1.00 98.06 227 ARG A C 1
ATOM 1766 O O . ARG A 1 227 ? -21.821 11.058 22.893 1.00 98.06 227 ARG A O 1
ATOM 1773 N N . ALA A 1 228 ? -21.685 12.918 21.660 1.00 98.00 228 ALA A N 1
ATOM 1774 C CA . ALA A 1 228 ? -20.238 13.076 21.827 1.00 98.00 228 ALA A CA 1
ATOM 1775 C C . ALA A 1 228 ? -19.836 13.276 23.305 1.00 98.00 228 ALA A C 1
ATOM 1777 O O . ALA A 1 228 ? -18.866 12.690 23.787 1.00 98.00 228 ALA A O 1
ATOM 1778 N N . LYS A 1 229 ? -20.619 14.048 24.072 1.00 98.06 229 LYS A N 1
ATOM 1779 C CA . LYS A 1 229 ? -20.426 14.203 25.524 1.00 98.06 229 LYS A CA 1
ATOM 1780 C C . LYS A 1 229 ? -20.664 12.893 26.271 1.00 98.06 229 LYS A C 1
ATOM 1782 O O . LYS A 1 229 ? -19.905 12.581 27.186 1.00 98.06 229 LYS A O 1
ATOM 1787 N N . LYS A 1 230 ? -21.672 12.111 25.869 1.00 98.19 230 LYS A N 1
ATOM 1788 C CA . LYS A 1 230 ? -21.922 10.768 26.409 1.00 98.19 230 LYS A CA 1
ATOM 1789 C C . LYS A 1 230 ? -20.699 9.869 26.207 1.00 98.19 230 LYS A C 1
ATOM 1791 O O . LYS A 1 230 ? -20.247 9.299 27.196 1.00 98.19 230 LYS A O 1
ATOM 1796 N N . ILE A 1 231 ? -20.132 9.817 24.996 1.00 98.19 231 ILE A N 1
ATOM 1797 C CA . ILE A 1 231 ? -18.895 9.071 24.694 1.00 98.19 231 ILE A CA 1
ATOM 1798 C C . ILE A 1 231 ? -17.782 9.457 25.675 1.00 98.19 231 ILE A C 1
ATOM 1800 O O . ILE A 1 231 ? -17.246 8.602 26.376 1.00 98.19 231 ILE A O 1
ATOM 1804 N N . ALA A 1 232 ? -17.479 10.755 25.777 1.00 97.50 232 ALA A N 1
ATOM 1805 C CA . ALA A 1 232 ? -16.417 11.250 26.649 1.00 97.50 232 ALA A CA 1
ATOM 1806 C C . ALA A 1 232 ? -16.662 10.907 28.130 1.00 97.50 232 ALA A C 1
ATOM 1808 O O . ALA A 1 232 ? -15.744 10.484 28.826 1.00 97.50 232 ALA A O 1
ATOM 1809 N N . SER A 1 233 ? -17.904 11.041 28.607 1.00 98.00 233 SER A N 1
ATOM 1810 C CA . SER A 1 233 ? -18.261 10.776 30.008 1.00 98.00 233 SER A CA 1
ATOM 1811 C C . SER A 1 233 ? -18.282 9.293 30.387 1.00 98.00 233 SER A C 1
ATOM 1813 O O . SER A 1 233 ? -18.150 8.970 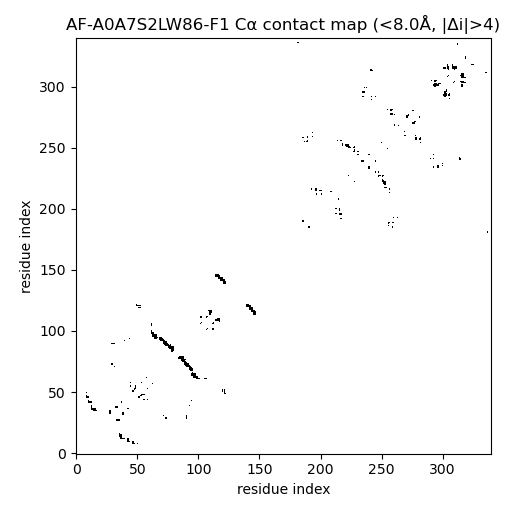31.565 1.00 98.00 233 SER A O 1
ATOM 1815 N N . ARG A 1 234 ? -18.473 8.393 29.413 1.00 98.12 234 ARG A N 1
ATOM 1816 C CA . ARG A 1 234 ? -18.622 6.949 29.644 1.00 98.12 234 ARG A CA 1
ATOM 1817 C C . ARG A 1 234 ? -17.408 6.129 29.228 1.00 98.12 234 ARG A C 1
ATOM 1819 O O . ARG A 1 234 ? -17.416 4.924 29.440 1.00 98.12 234 ARG A O 1
ATOM 1826 N N . MET A 1 235 ? -16.366 6.748 28.675 1.00 97.12 235 MET A N 1
ATOM 1827 C CA . MET A 1 235 ? -15.208 6.025 28.142 1.00 97.12 235 MET A CA 1
ATOM 1828 C C . MET A 1 235 ? -14.584 5.063 29.170 1.00 97.12 235 MET A C 1
ATOM 1830 O O . MET A 1 235 ? -14.240 3.936 28.829 1.00 97.12 235 MET A O 1
ATOM 1834 N N . THR A 1 236 ? -14.525 5.471 30.439 1.00 96.94 236 THR A N 1
ATOM 1835 C CA . THR A 1 236 ? -13.966 4.688 31.554 1.00 96.94 236 THR A CA 1
ATOM 1836 C C . THR A 1 236 ? -14.998 3.837 32.309 1.00 96.94 236 THR A C 1
ATOM 1838 O O . THR A 1 236 ? -14.645 3.175 33.279 1.00 96.94 236 THR A O 1
ATOM 1841 N N . ASP A 1 237 ? -16.273 3.834 31.904 1.00 97.94 237 ASP A N 1
ATOM 1842 C CA . ASP A 1 237 ? -17.324 3.019 32.529 1.00 97.94 237 ASP A CA 1
ATOM 1843 C C . ASP A 1 237 ? -17.210 1.562 32.042 1.00 97.94 237 ASP A C 1
ATOM 1845 O O . ASP A 1 237 ? -17.403 1.315 30.848 1.00 97.94 237 ASP A O 1
ATOM 1849 N N . PRO A 1 238 ? -16.964 0.562 32.914 1.00 97.00 238 PRO A N 1
ATOM 1850 C CA . PRO A 1 238 ? -16.861 -0.840 32.502 1.00 97.00 238 PRO A CA 1
ATOM 1851 C C . PRO A 1 238 ? -18.109 -1.373 31.784 1.00 97.00 238 PRO A C 1
ATOM 1853 O O . PRO A 1 238 ? -18.013 -2.315 31.005 1.00 97.00 238 PRO A O 1
ATOM 1856 N N . LYS A 1 239 ? -19.285 -0.770 32.014 1.00 97.81 239 LYS A N 1
ATOM 1857 C CA . LYS A 1 239 ? -20.546 -1.147 31.355 1.00 97.81 239 LYS A CA 1
ATOM 1858 C C . LYS A 1 239 ? -20.736 -0.500 29.982 1.00 97.81 239 LYS A C 1
ATOM 1860 O O . LYS A 1 239 ? -21.719 -0.804 29.304 1.00 97.81 239 LYS A O 1
ATOM 1865 N N . TYR A 1 240 ? -19.870 0.433 29.598 1.00 97.94 240 TYR A N 1
ATOM 1866 C CA . TYR A 1 240 ? -19.857 1.022 28.267 1.00 97.94 240 TYR A CA 1
ATOM 1867 C C . TYR A 1 240 ? -19.022 0.128 27.353 1.00 97.94 240 TYR A C 1
ATOM 1869 O O . TYR A 1 240 ? -17.817 0.013 27.540 1.00 97.94 240 TYR A O 1
ATOM 1877 N N . THR A 1 241 ? -19.688 -0.569 26.433 1.00 97.19 241 THR A N 1
ATOM 1878 C CA . THR A 1 241 ? -19.064 -1.584 25.570 1.00 97.19 241 THR A CA 1
ATOM 1879 C C . THR A 1 241 ? -18.567 -0.981 24.256 1.00 97.19 241 THR A C 1
ATOM 1881 O O . THR A 1 241 ? -19.064 0.062 23.821 1.00 97.19 241 THR A O 1
ATOM 1884 N N . LEU A 1 242 ? -17.653 -1.674 23.560 1.00 97.12 242 LEU A N 1
ATOM 1885 C CA . LEU A 1 242 ? -17.168 -1.230 22.247 1.00 97.12 242 LEU A CA 1
ATOM 1886 C C . LEU A 1 242 ? -18.319 -1.101 21.234 1.00 97.12 242 LEU A C 1
ATOM 1888 O O . LEU A 1 242 ? -18.344 -0.157 20.451 1.00 97.12 242 LEU A O 1
ATOM 1892 N N . GLN A 1 243 ? -19.311 -1.995 21.281 1.00 96.81 243 GLN A N 1
ATOM 1893 C CA . GLN A 1 243 ? -20.498 -1.908 20.425 1.00 96.81 243 GLN A CA 1
ATOM 1894 C C . GLN A 1 243 ? -21.290 -0.608 20.664 1.00 96.81 243 GLN A C 1
ATOM 1896 O O . GLN A 1 243 ? -21.731 0.037 19.712 1.00 96.81 243 GLN A O 1
ATOM 1901 N N . GLN A 1 244 ? -21.457 -0.195 21.928 1.00 97.56 244 GLN A N 1
ATOM 1902 C CA . GLN A 1 244 ? -22.112 1.074 22.264 1.00 97.56 244 GLN A CA 1
ATOM 1903 C C . GLN A 1 244 ? -21.282 2.270 21.796 1.00 97.56 244 GLN A C 1
ATOM 1905 O O . GLN A 1 244 ? -21.852 3.235 21.290 1.00 97.56 244 GLN A O 1
ATOM 1910 N N . TYR A 1 245 ? -19.956 2.189 21.930 1.00 98.00 245 TYR A N 1
ATOM 1911 C CA . TYR A 1 245 ? -19.035 3.198 21.418 1.00 98.00 245 TYR A CA 1
ATOM 1912 C C . TYR A 1 245 ? -19.133 3.344 19.897 1.00 98.00 245 TYR A C 1
ATOM 1914 O O . TYR A 1 245 ? -19.345 4.452 19.413 1.00 98.00 245 TYR A O 1
ATOM 1922 N N . TYR A 1 246 ? -19.070 2.238 19.149 1.00 96.56 246 TYR A N 1
ATOM 1923 C CA . TYR A 1 246 ? -19.208 2.237 17.691 1.00 96.56 246 TYR A CA 1
ATOM 1924 C C . TYR A 1 246 ? -20.549 2.820 17.247 1.00 96.56 246 TYR A C 1
ATOM 1926 O O . TYR A 1 246 ? -20.581 3.699 16.389 1.00 96.56 246 TYR A O 1
ATOM 1934 N N . ALA A 1 247 ? -21.652 2.408 17.881 1.00 96.19 247 ALA A N 1
ATOM 1935 C CA . ALA A 1 247 ? -22.949 3.010 17.613 1.00 96.19 247 ALA A CA 1
ATOM 1936 C C . ALA A 1 247 ? -22.904 4.525 17.865 1.00 96.19 247 ALA A C 1
ATOM 1938 O O . ALA A 1 247 ? -23.433 5.294 17.061 1.00 96.19 247 ALA A O 1
ATOM 1939 N N . ASP A 1 248 ? -22.282 4.954 18.969 1.00 97.94 248 ASP A N 1
ATOM 1940 C CA . ASP A 1 248 ? -22.161 6.357 19.354 1.00 97.94 248 ASP A CA 1
ATOM 1941 C C . ASP A 1 248 ? -21.255 7.197 18.443 1.00 97.94 248 ASP A C 1
ATOM 1943 O O . ASP A 1 248 ? -21.478 8.405 18.367 1.00 97.94 248 ASP A O 1
ATOM 1947 N N . LEU A 1 249 ? -20.347 6.595 17.663 1.00 96.88 249 LEU A N 1
ATOM 1948 C CA . LEU A 1 249 ? -19.582 7.303 16.623 1.00 96.88 249 LEU A CA 1
ATOM 1949 C C . LEU A 1 249 ? -20.471 7.949 15.554 1.00 96.88 249 LEU A C 1
ATOM 1951 O O . LEU A 1 249 ? -20.052 8.928 14.940 1.00 96.88 249 LEU A O 1
ATOM 1955 N N . GLY A 1 250 ? -21.729 7.514 15.417 1.00 95.12 250 GLY A N 1
ATOM 1956 C CA . GLY A 1 250 ? -22.747 8.228 14.639 1.00 95.12 250 GLY A CA 1
ATOM 1957 C C . GLY A 1 250 ? -23.053 9.649 15.144 1.00 95.12 250 GLY A C 1
ATOM 1958 O O . GLY A 1 250 ? -23.884 10.334 14.559 1.00 95.12 250 GLY A O 1
ATOM 1959 N N . ALA A 1 251 ? -22.418 10.107 16.229 1.00 97.06 251 ALA A N 1
ATOM 1960 C CA . ALA A 1 251 ? -22.400 11.510 16.630 1.00 97.06 251 ALA A CA 1
ATOM 1961 C C . ALA A 1 251 ? -21.649 12.420 15.643 1.00 97.06 251 ALA A C 1
ATOM 1963 O O . ALA A 1 251 ? -21.884 13.630 15.652 1.00 97.06 251 ALA A O 1
ATOM 1964 N N . PHE A 1 252 ? -20.753 11.851 14.831 1.00 96.19 252 PHE A N 1
ATOM 1965 C CA . PHE A 1 252 ? -19.898 12.559 13.881 1.00 96.19 252 PHE A CA 1
ATOM 1966 C C . PHE A 1 252 ? -20.378 12.291 12.450 1.00 96.19 252 PHE A C 1
ATOM 1968 O O . PHE A 1 252 ? -19.925 11.331 11.819 1.00 96.19 252 PHE A O 1
ATOM 1975 N N . PRO A 1 253 ? -21.309 13.103 11.920 1.00 93.38 253 PRO A N 1
ATOM 1976 C CA . PRO A 1 253 ? -21.823 12.912 10.566 1.00 93.38 253 PRO A CA 1
ATOM 1977 C C . PRO A 1 253 ? -20.743 13.027 9.480 1.00 93.38 253 PRO A C 1
ATOM 1979 O O . PRO A 1 253 ? -20.930 12.559 8.363 1.00 93.38 253 PRO A O 1
ATOM 1982 N N . GLU A 1 254 ? -19.591 13.618 9.794 1.00 92.25 254 GLU A N 1
ATOM 1983 C CA . GLU A 1 254 ? -18.442 13.709 8.897 1.00 92.25 254 GLU A CA 1
ATOM 1984 C C . GLU A 1 254 ? -17.889 12.330 8.509 1.00 92.25 254 GLU A C 1
ATOM 1986 O O . GLU A 1 254 ? -17.262 12.205 7.461 1.00 92.25 254 GLU A O 1
ATOM 1991 N N . LEU A 1 255 ? -18.141 11.286 9.309 1.00 92.56 255 LEU A N 1
ATOM 1992 C CA . LEU A 1 255 ? -17.762 9.915 8.964 1.00 92.56 255 LEU A CA 1
ATOM 1993 C C . LEU A 1 255 ? -18.517 9.389 7.736 1.00 92.56 255 LEU A C 1
ATOM 1995 O O . LEU A 1 255 ? -17.948 8.614 6.969 1.00 92.56 255 LEU A O 1
ATOM 1999 N N . ASP A 1 256 ? -19.744 9.859 7.500 1.00 90.12 256 ASP A N 1
ATOM 2000 C CA . ASP A 1 256 ? -20.541 9.466 6.334 1.00 90.12 256 ASP A CA 1
ATOM 2001 C C . ASP A 1 256 ? -19.973 10.038 5.023 1.00 90.12 256 ASP A C 1
ATOM 2003 O O . ASP A 1 256 ? -20.235 9.498 3.949 1.00 90.12 256 ASP A O 1
ATOM 2007 N N . LEU A 1 257 ? -19.133 11.082 5.082 1.00 88.44 257 LEU A N 1
ATOM 2008 C CA . LEU A 1 257 ? -18.493 11.656 3.891 1.00 88.44 257 LEU A CA 1
ATOM 2009 C C . LEU A 1 257 ? -17.579 10.658 3.175 1.00 88.44 257 LEU A C 1
ATOM 2011 O O . LEU A 1 257 ? -17.439 10.730 1.956 1.00 88.44 257 LEU A O 1
ATOM 2015 N N . TYR A 1 258 ? -16.980 9.722 3.914 1.00 86.44 258 TYR A N 1
ATOM 2016 C CA . TYR A 1 258 ? -16.137 8.679 3.332 1.00 86.44 258 TYR A CA 1
ATOM 2017 C C . TYR A 1 258 ? -16.939 7.588 2.609 1.00 86.44 258 TYR A C 1
ATOM 2019 O O . TYR A 1 258 ? -16.363 6.759 1.911 1.00 86.44 258 TYR A O 1
ATOM 2027 N N . LEU A 1 259 ? -18.263 7.578 2.758 1.00 82.94 259 LEU A N 1
ATOM 2028 C CA . LEU A 1 259 ? -19.139 6.564 2.177 1.00 82.94 259 LEU A CA 1
ATOM 2029 C C . LEU A 1 259 ? -19.832 7.041 0.889 1.00 82.94 259 LEU A C 1
ATOM 2031 O O . LEU A 1 259 ? -20.552 6.282 0.247 1.00 82.94 259 LEU A O 1
ATOM 2035 N N . LEU A 1 260 ? -19.605 8.294 0.484 1.00 77.31 260 LEU A N 1
ATOM 2036 C CA . LEU A 1 260 ? -20.269 8.919 -0.665 1.00 77.31 260 LEU A CA 1
ATOM 2037 C C . LEU A 1 260 ? -19.787 8.434 -2.043 1.00 77.31 260 LEU A C 1
ATOM 2039 O O . LEU A 1 260 ? -20.485 8.664 -3.031 1.00 77.31 260 LEU A O 1
ATOM 2043 N N . ASP A 1 261 ? -18.619 7.793 -2.135 1.00 67.12 261 ASP A N 1
ATOM 2044 C CA . ASP A 1 261 ? -17.984 7.434 -3.420 1.00 67.12 261 ASP A CA 1
ATOM 2045 C C . ASP A 1 261 ? -18.766 6.363 -4.202 1.00 67.12 261 ASP A C 1
ATOM 2047 O O . ASP A 1 261 ? -18.618 6.222 -5.413 1.00 67.12 261 ASP A O 1
ATOM 2051 N N . GLU A 1 262 ? -19.635 5.606 -3.526 1.00 57.50 262 GLU A N 1
ATOM 2052 C CA . GLU A 1 262 ? -20.367 4.496 -4.147 1.00 57.50 262 GLU A CA 1
ATOM 2053 C C . GLU A 1 262 ? -21.516 4.941 -5.059 1.00 57.50 262 GLU A C 1
ATOM 2055 O O . GLU A 1 262 ? -22.005 4.147 -5.859 1.00 57.50 262 GLU A O 1
ATOM 2060 N N . ALA A 1 263 ? -21.956 6.197 -4.964 1.00 56.06 263 ALA A N 1
ATOM 2061 C CA . ALA A 1 263 ? -23.174 6.655 -5.631 1.00 56.06 263 ALA A CA 1
ATOM 2062 C C . ALA A 1 263 ? -22.948 7.343 -6.984 1.00 56.06 263 ALA A C 1
ATOM 2064 O O . ALA A 1 263 ? -23.908 7.630 -7.702 1.00 56.06 263 ALA A O 1
ATOM 2065 N N . THR A 1 264 ? -21.703 7.650 -7.346 1.00 57.53 264 THR A N 1
ATOM 2066 C CA . THR A 1 264 ? -21.391 8.253 -8.644 1.00 57.53 264 THR A CA 1
ATOM 2067 C C . THR A 1 264 ? -21.062 7.162 -9.657 1.00 57.53 264 THR A C 1
ATOM 2069 O O . THR A 1 264 ? -19.944 6.663 -9.665 1.00 57.53 264 THR A O 1
ATOM 2072 N N . ASP A 1 265 ? -22.039 6.816 -10.507 1.00 54.41 265 ASP A N 1
ATOM 2073 C CA . ASP A 1 265 ? -22.006 5.832 -11.611 1.00 54.41 265 ASP A CA 1
ATOM 2074 C C . ASP A 1 265 ? -20.710 5.841 -12.458 1.00 54.41 265 ASP A C 1
ATOM 2076 O O . ASP A 1 265 ? -20.675 6.366 -13.576 1.00 54.41 265 ASP A O 1
ATOM 2080 N N . GLY A 1 266 ? -19.623 5.263 -11.936 1.00 55.94 266 GLY A N 1
ATOM 2081 C CA . GLY A 1 266 ? -18.376 4.941 -12.644 1.00 55.94 266 GLY A CA 1
ATOM 2082 C C . GLY A 1 266 ? -17.646 6.103 -13.333 1.00 55.94 266 GLY A C 1
ATOM 2083 O O . GLY A 1 266 ? -16.685 5.872 -14.068 1.00 55.94 266 GLY A O 1
ATOM 2084 N N . LYS A 1 267 ? -18.081 7.353 -13.151 1.00 52.97 267 LYS A N 1
ATOM 2085 C CA . LYS A 1 267 ? -17.535 8.528 -13.840 1.00 52.97 267 LYS A CA 1
ATOM 2086 C C . LYS A 1 267 ? -16.742 9.370 -12.853 1.00 52.97 267 LYS A C 1
ATOM 2088 O O . LYS A 1 267 ? -17.284 10.263 -12.216 1.00 52.97 267 LYS A O 1
ATOM 2093 N N . SER A 1 268 ? -15.447 9.067 -12.789 1.00 52.47 268 SER A N 1
ATOM 2094 C CA . SER A 1 268 ? -14.434 9.748 -11.977 1.00 52.47 268 SER A CA 1
ATOM 2095 C C . SER A 1 268 ? -14.687 9.652 -10.475 1.00 52.47 268 SER A C 1
ATOM 2097 O O . SER A 1 268 ? -15.177 10.600 -9.866 1.00 52.47 268 SER A O 1
ATOM 2099 N N . ALA A 1 269 ? -14.264 8.530 -9.880 1.00 56.28 269 ALA A N 1
ATOM 2100 C CA . ALA A 1 269 ? -14.002 8.465 -8.445 1.00 56.28 269 ALA A CA 1
ATOM 2101 C C . ALA A 1 269 ? -13.140 9.675 -8.067 1.00 56.28 269 ALA A C 1
ATOM 2103 O O . ALA A 1 269 ? -12.101 9.937 -8.691 1.00 56.28 269 ALA A O 1
ATOM 2104 N N . ALA A 1 270 ? -13.617 10.473 -7.119 1.00 56.78 270 ALA A N 1
ATOM 2105 C CA . ALA A 1 270 ? -12.895 11.645 -6.667 1.00 56.78 270 ALA A CA 1
ATOM 2106 C C . ALA A 1 270 ? -11.647 11.156 -5.926 1.00 56.78 270 ALA A C 1
ATOM 2108 O O . ALA A 1 270 ? -11.701 10.840 -4.743 1.00 56.78 270 ALA A O 1
ATOM 2109 N N . SER A 1 271 ? -10.528 11.056 -6.650 1.00 56.41 271 SER A N 1
ATOM 2110 C CA . SER A 1 271 ? -9.239 10.654 -6.095 1.00 56.41 271 SER A CA 1
ATOM 2111 C C . SER A 1 271 ? -8.923 11.524 -4.878 1.00 56.41 271 SER A C 1
ATOM 2113 O O . SER A 1 271 ? -8.711 12.736 -4.987 1.00 56.41 271 SER A O 1
ATOM 2115 N N . VAL A 1 272 ? -8.942 10.900 -3.700 1.00 62.41 272 VAL A N 1
ATOM 2116 C CA . VAL A 1 272 ? -8.519 11.530 -2.452 1.00 62.41 272 VAL A CA 1
ATOM 2117 C C . VAL A 1 272 ? -7.030 11.836 -2.575 1.00 62.41 272 VAL A C 1
ATOM 2119 O O . VAL A 1 272 ? -6.260 11.027 -3.095 1.00 62.41 272 VAL A O 1
ATOM 2122 N N . SER A 1 273 ? -6.593 12.991 -2.071 1.00 64.94 273 SER A N 1
ATOM 2123 C CA . SER A 1 273 ? -5.188 13.423 -2.154 1.00 64.94 273 SER A CA 1
ATOM 2124 C C . SER A 1 273 ? -4.193 12.451 -1.507 1.00 64.94 273 SER A C 1
ATOM 2126 O O . SER A 1 273 ? -2.997 12.538 -1.777 1.00 64.94 273 SER A O 1
ATOM 2128 N N . SER A 1 274 ? -4.670 11.532 -0.664 1.00 69.19 274 SER A N 1
ATOM 2129 C CA . SER A 1 274 ? -3.867 10.507 -0.000 1.00 69.19 274 SER A CA 1
ATOM 2130 C C . SER A 1 274 ? -3.509 9.312 -0.889 1.00 69.19 274 SER A C 1
ATOM 2132 O O . SER A 1 274 ? -2.691 8.491 -0.472 1.00 69.19 274 SER A O 1
ATOM 2134 N N . GLY A 1 275 ? -4.102 9.193 -2.084 1.00 74.00 275 GLY A N 1
ATOM 2135 C CA . GLY A 1 275 ? -3.912 8.037 -2.966 1.00 74.00 275 GLY A CA 1
ATOM 2136 C C . GLY A 1 275 ? -4.555 6.747 -2.444 1.00 74.00 275 GLY A C 1
ATOM 2137 O O . GLY A 1 275 ? -4.199 5.665 -2.898 1.00 74.00 275 GLY A O 1
ATOM 2138 N N . ARG A 1 276 ? -5.470 6.848 -1.473 1.00 73.56 276 ARG A N 1
ATOM 2139 C CA . ARG A 1 276 ? -6.229 5.723 -0.909 1.00 73.56 276 ARG A CA 1
ATOM 2140 C C . ARG A 1 276 ? -7.697 5.840 -1.289 1.00 73.56 276 ARG A C 1
ATOM 2142 O O . ARG A 1 276 ? -8.181 6.943 -1.551 1.00 73.56 276 ARG A O 1
ATOM 2149 N N . THR A 1 277 ? -8.404 4.712 -1.302 1.00 78.12 277 THR A N 1
ATOM 2150 C CA . THR A 1 277 ? -9.853 4.732 -1.520 1.00 78.12 277 THR A CA 1
ATOM 2151 C C . THR A 1 277 ? -10.548 5.408 -0.334 1.00 78.12 277 THR A C 1
ATOM 2153 O O . THR A 1 277 ? -10.046 5.378 0.794 1.00 78.12 277 THR A O 1
ATOM 2156 N N . LEU A 1 278 ? -11.714 6.021 -0.557 1.00 80.06 278 LEU A N 1
ATOM 2157 C CA . LEU A 1 278 ? -12.482 6.626 0.537 1.00 80.06 278 LEU A CA 1
ATOM 2158 C C . LEU A 1 278 ? -12.890 5.584 1.595 1.00 80.06 278 LEU A C 1
ATOM 2160 O O . LEU A 1 278 ? -12.855 5.884 2.788 1.00 80.06 278 LEU A O 1
ATOM 2164 N N . GLY A 1 279 ? -13.164 4.342 1.179 1.00 80.50 279 GLY A N 1
ATOM 2165 C CA . GLY A 1 279 ? -13.419 3.221 2.086 1.00 80.50 279 GLY A CA 1
ATOM 2166 C C . GLY A 1 279 ? -12.224 2.885 2.987 1.00 80.50 279 GLY A C 1
ATOM 2167 O O . GLY A 1 279 ? -12.407 2.653 4.184 1.00 80.50 279 GLY A O 1
ATOM 2168 N N . ASP A 1 280 ? -10.997 2.932 2.462 1.00 80.44 280 ASP A N 1
ATOM 2169 C CA . ASP A 1 280 ? -9.793 2.744 3.281 1.00 80.44 280 ASP A CA 1
ATOM 2170 C C . ASP A 1 280 ? -9.637 3.873 4.305 1.00 80.44 280 ASP A C 1
ATOM 2172 O O . ASP A 1 280 ? -9.297 3.632 5.465 1.00 80.44 280 ASP A O 1
ATOM 2176 N N . GLU A 1 281 ? -9.901 5.120 3.905 1.00 85.19 281 GLU A N 1
ATOM 2177 C CA . GLU A 1 281 ? -9.840 6.260 4.823 1.00 85.19 281 GLU A CA 1
ATOM 2178 C C . GLU A 1 281 ? -10.929 6.199 5.903 1.00 85.19 281 GLU A C 1
ATOM 2180 O O . GLU A 1 281 ? -10.648 6.505 7.067 1.00 85.19 281 GLU A O 1
ATOM 2185 N N . PHE A 1 282 ? -12.132 5.717 5.571 1.00 88.94 282 PHE A N 1
ATOM 2186 C CA . PHE A 1 282 ? -13.174 5.417 6.554 1.00 88.94 282 PHE A CA 1
ATOM 2187 C C . PHE A 1 282 ? -12.675 4.409 7.592 1.00 88.94 282 PHE A C 1
ATOM 2189 O O . PHE A 1 282 ? -12.701 4.687 8.793 1.00 88.94 282 PHE A O 1
ATOM 2196 N N . GLN A 1 283 ? -12.162 3.260 7.141 1.00 86.81 283 GLN A N 1
ATOM 2197 C CA . GLN A 1 283 ? -11.682 2.198 8.028 1.00 86.81 283 GLN A CA 1
ATOM 2198 C C . GLN A 1 283 ? -10.536 2.670 8.924 1.00 86.81 283 GLN A C 1
ATOM 2200 O O . GLN A 1 283 ? -10.519 2.365 10.116 1.00 86.81 283 GLN A O 1
ATOM 2205 N N . ARG A 1 284 ? -9.600 3.462 8.390 1.00 88.94 284 ARG A N 1
ATOM 2206 C CA . ARG A 1 284 ? -8.511 4.056 9.180 1.00 88.94 284 ARG A CA 1
ATOM 2207 C C . ARG A 1 284 ? -9.024 5.029 10.227 1.00 88.94 284 ARG A C 1
ATOM 2209 O O . ARG A 1 284 ? -8.540 5.010 11.356 1.00 88.94 284 ARG A O 1
ATOM 2216 N N . THR A 1 285 ? -9.991 5.862 9.857 1.00 93.56 285 THR A N 1
ATOM 2217 C CA . THR A 1 285 ? -10.581 6.848 10.764 1.00 93.56 285 THR A CA 1
ATOM 2218 C C . THR A 1 285 ? -11.329 6.144 11.896 1.00 93.56 285 THR A C 1
ATOM 2220 O O . THR A 1 285 ? -11.090 6.440 13.065 1.00 93.56 285 THR A O 1
ATOM 2223 N N . VAL A 1 286 ? -12.156 5.142 11.581 1.00 93.88 286 VAL A N 1
ATOM 2224 C CA . VAL A 1 286 ? -12.846 4.309 12.582 1.00 93.88 286 VAL A CA 1
ATOM 2225 C C . VAL A 1 286 ? -11.844 3.541 13.451 1.00 93.88 286 VAL A C 1
ATOM 2227 O O . VAL A 1 286 ? -11.982 3.515 14.673 1.00 93.88 286 VAL A O 1
ATOM 2230 N N . GLY A 1 287 ? -10.785 2.988 12.854 1.00 93.69 287 GLY A N 1
ATOM 2231 C CA . GLY A 1 287 ? -9.699 2.334 13.582 1.00 93.69 287 GLY A CA 1
ATOM 2232 C C . GLY A 1 287 ? -8.991 3.273 14.565 1.00 93.69 287 GLY A C 1
ATOM 2233 O O . GLY A 1 287 ? -8.689 2.870 15.688 1.00 93.69 287 GLY A O 1
ATOM 2234 N N . ALA A 1 288 ? -8.794 4.543 14.199 1.00 96.06 288 ALA A N 1
ATOM 2235 C CA . ALA A 1 288 ? -8.247 5.555 15.100 1.00 96.06 288 ALA A CA 1
ATOM 2236 C C . ALA A 1 288 ? -9.189 5.851 16.282 1.00 96.06 288 ALA A C 1
ATOM 2238 O O . ALA A 1 288 ? -8.726 5.963 17.417 1.00 96.06 288 ALA A O 1
ATOM 2239 N N . PHE A 1 289 ? -10.506 5.908 16.055 1.00 97.19 289 PHE A N 1
ATOM 2240 C CA . PHE A 1 289 ? -11.484 6.022 17.143 1.00 97.19 289 PHE A CA 1
ATOM 2241 C C . PHE A 1 289 ? -11.428 4.814 18.089 1.00 97.19 289 PHE A C 1
ATOM 2243 O O . PHE A 1 289 ? -11.386 4.991 19.307 1.00 97.19 289 PHE A O 1
ATOM 2250 N N . PHE A 1 290 ? -11.340 3.590 17.563 1.00 96.88 290 PHE A N 1
ATOM 2251 C CA . PHE A 1 290 ? -11.165 2.397 18.399 1.00 96.88 290 PHE A CA 1
ATOM 2252 C C . PHE A 1 290 ? -9.858 2.426 19.194 1.00 96.88 290 PHE A C 1
ATOM 2254 O O . PHE A 1 290 ? -9.861 2.087 20.376 1.00 96.88 290 PHE A O 1
ATOM 2261 N N . ALA A 1 291 ? -8.759 2.904 18.605 1.00 96.19 291 ALA A N 1
ATOM 2262 C CA . ALA A 1 291 ? -7.510 3.094 19.335 1.00 96.19 291 ALA A CA 1
ATOM 2263 C C . ALA A 1 291 ? -7.681 4.070 20.514 1.00 96.19 291 ALA A C 1
ATOM 2265 O O . ALA A 1 291 ? -7.218 3.778 21.614 1.00 96.19 291 ALA A O 1
ATOM 2266 N N . ILE A 1 292 ? -8.388 5.191 20.322 1.00 96.94 292 ILE A N 1
ATOM 2267 C CA . ILE A 1 292 ? -8.694 6.141 21.405 1.00 96.94 292 ILE A CA 1
ATOM 2268 C C . ILE A 1 292 ? -9.527 5.469 22.500 1.00 96.94 292 ILE A C 1
ATOM 2270 O O . ILE A 1 292 ? -9.188 5.592 23.676 1.00 96.94 292 ILE A O 1
ATOM 2274 N N . TYR A 1 293 ? -10.584 4.742 22.129 1.00 97.62 293 TYR A N 1
ATOM 2275 C CA . TYR A 1 293 ? -11.421 4.006 23.079 1.00 97.62 293 TYR A CA 1
ATOM 2276 C C . TYR A 1 293 ? -10.590 3.059 23.954 1.00 97.62 293 TYR A C 1
ATOM 2278 O O . TYR A 1 293 ? -10.717 3.082 25.179 1.00 97.62 293 TYR A O 1
ATOM 2286 N N . TRP A 1 294 ? -9.676 2.296 23.350 1.00 97.75 294 TRP A N 1
ATOM 2287 C CA . TRP A 1 294 ? -8.818 1.374 24.088 1.00 97.75 294 TRP A CA 1
ATOM 2288 C C . TRP A 1 294 ? -7.762 2.060 24.946 1.00 97.75 294 TRP A C 1
ATOM 2290 O O . TRP A 1 294 ? -7.565 1.665 26.093 1.00 97.75 294 TRP A O 1
ATOM 2300 N N . MET A 1 295 ? -7.119 3.116 24.441 1.00 96.25 295 MET A N 1
ATOM 2301 C CA . MET A 1 295 ? -6.141 3.879 25.223 1.00 96.25 295 MET A CA 1
ATOM 2302 C C . MET A 1 295 ? -6.773 4.489 26.479 1.00 96.25 295 MET A C 1
ATOM 2304 O O . MET A 1 295 ? -6.171 4.463 27.547 1.00 96.25 295 MET A O 1
ATOM 2308 N N . MET A 1 296 ? -8.012 4.976 26.381 1.00 97.50 296 MET A N 1
ATOM 2309 C CA . MET A 1 296 ? -8.745 5.535 27.523 1.00 97.50 296 MET A CA 1
ATOM 2310 C C . MET A 1 296 ? -9.212 4.475 28.536 1.00 97.50 296 MET A C 1
ATOM 2312 O O . MET A 1 296 ? -9.668 4.832 29.620 1.00 97.50 296 MET A O 1
ATOM 2316 N N . ARG A 1 297 ? -9.109 3.186 28.195 1.00 97.00 297 ARG A N 1
ATOM 2317 C CA . ARG A 1 297 ? -9.523 2.039 29.020 1.00 97.00 297 ARG A CA 1
ATOM 2318 C C . ARG A 1 297 ? -8.358 1.124 29.382 1.00 97.00 297 ARG A C 1
ATOM 2320 O O . ARG A 1 297 ? -8.577 -0.032 29.737 1.00 97.00 297 ARG A O 1
ATOM 2327 N N . ILE A 1 298 ? -7.124 1.619 29.286 1.00 95.75 298 ILE A N 1
ATOM 2328 C CA . ILE A 1 298 ? -5.917 0.803 29.463 1.00 95.75 298 ILE A CA 1
ATOM 2329 C C . ILE A 1 298 ? -5.866 0.085 30.822 1.00 95.75 298 ILE A C 1
ATOM 2331 O O . ILE A 1 298 ? -5.416 -1.055 30.879 1.00 95.75 298 ILE A O 1
ATOM 2335 N N . ASP A 1 299 ? -6.406 0.709 31.874 1.00 95.81 299 ASP A N 1
ATOM 2336 C CA . ASP A 1 299 ? -6.463 0.166 33.241 1.00 95.81 299 ASP A CA 1
ATOM 2337 C C . ASP A 1 299 ? -7.629 -0.816 33.482 1.00 95.81 299 ASP A C 1
ATOM 2339 O O . ASP A 1 299 ? -7.805 -1.307 34.597 1.00 95.81 299 ASP A O 1
ATOM 2343 N N . ILE A 1 300 ? -8.460 -1.071 32.465 1.00 96.31 300 ILE A N 1
ATOM 2344 C CA . ILE A 1 300 ? -9.635 -1.948 32.545 1.00 96.31 300 ILE A CA 1
ATOM 2345 C C . ILE A 1 300 ? -9.437 -3.119 31.576 1.00 96.31 300 ILE A C 1
ATOM 2347 O O . ILE A 1 300 ? -8.824 -4.121 31.923 1.00 96.31 300 ILE A O 1
ATOM 2351 N N . ASP A 1 301 ? -9.938 -2.982 30.354 1.00 96.12 301 ASP A N 1
ATOM 2352 C CA . ASP A 1 301 ? -9.973 -4.000 29.301 1.00 96.12 301 ASP A CA 1
ATOM 2353 C C . ASP A 1 301 ? -9.295 -3.513 28.007 1.00 96.12 301 ASP A C 1
ATOM 2355 O O . ASP A 1 301 ? -9.188 -4.247 27.023 1.00 96.12 301 ASP A O 1
ATOM 2359 N N . GLY A 1 302 ? -8.807 -2.268 28.002 1.00 95.69 302 GLY A N 1
ATOM 2360 C CA . GLY A 1 302 ? -8.211 -1.628 26.839 1.00 95.69 302 GLY A CA 1
ATOM 2361 C C . GLY A 1 302 ? -6.925 -2.293 26.380 1.00 95.69 302 GLY A C 1
ATOM 2362 O O . GLY A 1 302 ? -6.697 -2.386 25.179 1.00 95.69 302 GLY A O 1
ATOM 2363 N N . LYS A 1 303 ? -6.122 -2.828 27.308 1.00 95.69 303 LYS A N 1
ATOM 2364 C CA . LYS A 1 303 ? -4.925 -3.613 26.976 1.00 95.69 303 LYS A CA 1
ATOM 2365 C C . LYS A 1 303 ? -5.271 -4.812 26.089 1.00 95.69 303 LYS A C 1
ATOM 2367 O O . LYS A 1 303 ? -4.637 -5.001 25.053 1.00 95.69 303 LYS A O 1
ATOM 2372 N N . ASP A 1 304 ? -6.255 -5.607 26.499 1.00 94.06 304 ASP A N 1
ATOM 2373 C CA . ASP A 1 304 ? -6.606 -6.849 25.812 1.00 94.06 304 ASP A CA 1
ATOM 2374 C C . ASP A 1 304 ? -7.301 -6.556 24.480 1.00 94.06 304 ASP A C 1
ATOM 2376 O O . ASP A 1 304 ? -6.939 -7.136 23.458 1.00 94.06 304 ASP A O 1
ATOM 2380 N N . GLY A 1 305 ? -8.214 -5.578 24.455 1.00 94.06 305 GLY A N 1
ATOM 2381 C CA . GLY A 1 305 ? -8.882 -5.144 23.226 1.00 94.06 305 GLY A CA 1
ATOM 2382 C C . GLY A 1 305 ? -7.917 -4.549 22.196 1.00 94.06 305 GLY A C 1
ATOM 2383 O O . GLY A 1 305 ? -8.051 -4.811 21.001 1.00 94.06 305 GLY A O 1
ATOM 2384 N N . PHE A 1 306 ? -6.908 -3.797 22.646 1.00 93.44 306 PHE A N 1
ATOM 2385 C CA . PHE A 1 306 ? -5.892 -3.212 21.769 1.00 93.44 306 PHE A CA 1
ATOM 2386 C C . PHE A 1 306 ? -4.905 -4.253 21.229 1.00 93.44 306 PHE A C 1
ATOM 2388 O O . PHE A 1 306 ? -4.550 -4.203 20.054 1.00 93.44 306 PHE A O 1
ATOM 2395 N N . ALA A 1 307 ? -4.451 -5.186 22.072 1.00 92.06 307 ALA A N 1
ATOM 2396 C CA . ALA A 1 307 ? -3.435 -6.169 21.697 1.00 92.06 307 ALA A CA 1
ATOM 2397 C C . ALA A 1 307 ? -4.013 -7.363 20.927 1.00 92.06 307 ALA A C 1
ATOM 2399 O O . ALA A 1 307 ? -3.421 -7.817 19.948 1.00 92.06 307 ALA A O 1
ATOM 2400 N N . ASN A 1 308 ? -5.163 -7.873 21.369 1.00 91.31 308 ASN A N 1
ATOM 2401 C CA . ASN A 1 308 ? -5.725 -9.126 20.874 1.00 91.31 308 ASN A CA 1
ATOM 2402 C C . ASN A 1 308 ? -6.932 -8.902 19.954 1.00 91.31 308 ASN A C 1
ATOM 2404 O O . ASN A 1 308 ? -7.283 -9.801 19.195 1.00 91.31 308 ASN A O 1
ATOM 2408 N N . GLY A 1 309 ? -7.549 -7.719 19.979 1.00 91.69 309 GLY A N 1
ATOM 2409 C CA . GLY A 1 309 ? -8.797 -7.444 19.271 1.00 91.69 309 GLY A CA 1
ATOM 2410 C C . GLY A 1 309 ? -10.029 -7.922 20.044 1.00 91.69 309 GLY A C 1
ATOM 2411 O O . GLY A 1 309 ? -9.993 -8.119 21.260 1.00 91.69 309 GLY A O 1
ATOM 2412 N N . VAL A 1 310 ? -11.138 -8.097 19.325 1.00 94.12 310 VAL A N 1
ATOM 2413 C CA . VAL A 1 310 ? -12.438 -8.496 19.887 1.00 94.12 310 VAL A CA 1
ATOM 2414 C C . VAL A 1 310 ? -12.995 -9.737 19.197 1.00 94.12 310 VAL A C 1
ATOM 2416 O O . VAL A 1 310 ? -12.593 -10.066 18.079 1.00 94.12 310 VAL A O 1
ATOM 2419 N N . ASP A 1 311 ? -13.908 -10.426 19.874 1.00 92.69 311 ASP A N 1
ATOM 2420 C CA . ASP A 1 311 ? -14.692 -11.525 19.312 1.00 92.69 311 ASP A CA 1
ATOM 2421 C C . ASP A 1 311 ? -15.927 -11.034 18.523 1.00 92.69 311 ASP A C 1
ATOM 2423 O O . ASP A 1 311 ? -16.090 -9.844 18.234 1.00 92.69 311 ASP A O 1
ATOM 2427 N N . ASN A 1 312 ? -16.807 -11.967 18.144 1.00 89.00 312 ASN A N 1
ATOM 2428 C CA . ASN A 1 312 ? -18.021 -11.669 17.379 1.00 89.00 312 ASN A CA 1
ATOM 2429 C C . ASN A 1 312 ? -19.083 -10.918 18.194 1.00 89.00 312 ASN A C 1
ATOM 2431 O O . ASN A 1 312 ? -20.030 -10.364 17.631 1.00 89.00 312 ASN A O 1
ATOM 2435 N N . GLU A 1 313 ? -18.942 -10.933 19.511 1.00 93.00 313 GLU A N 1
ATOM 2436 C CA . GLU A 1 313 ? -19.813 -10.308 20.489 1.00 93.00 313 GLU A CA 1
ATOM 2437 C C . GLU A 1 313 ? -19.256 -8.938 20.919 1.00 93.00 313 GLU A C 1
ATOM 2439 O O . GLU A 1 313 ? -19.820 -8.292 21.803 1.00 93.00 313 GLU A O 1
ATOM 2444 N N . TRP A 1 314 ? -18.197 -8.462 20.245 1.00 92.69 314 TRP A N 1
ATOM 2445 C CA . TRP A 1 314 ? -17.505 -7.198 20.509 1.00 92.69 314 TRP A CA 1
ATOM 2446 C C . TRP A 1 314 ? -16.866 -7.137 21.905 1.00 92.69 314 TRP A C 1
ATOM 2448 O O . TRP A 1 314 ? -16.682 -6.051 22.466 1.00 92.69 314 TRP A O 1
ATOM 2458 N N . VAL A 1 315 ? -16.516 -8.297 22.465 1.00 94.38 315 VAL A N 1
ATOM 2459 C CA . VAL A 1 315 ? -15.844 -8.430 23.759 1.00 94.38 315 VAL A CA 1
ATOM 2460 C C . VAL A 1 315 ? -14.330 -8.563 23.538 1.00 94.38 315 VAL A C 1
ATOM 2462 O O . VAL A 1 315 ? -13.907 -9.297 22.640 1.00 94.38 315 VAL A O 1
ATOM 2465 N N . PRO A 1 316 ? -13.486 -7.858 24.321 1.00 94.75 316 PRO A N 1
ATOM 2466 C CA . PRO A 1 316 ? -12.034 -8.027 24.287 1.00 94.75 316 PRO A CA 1
ATOM 2467 C C . PRO A 1 316 ? -11.614 -9.486 24.470 1.00 94.75 316 PRO A C 1
ATOM 2469 O O . PRO A 1 316 ? -12.031 -10.145 25.424 1.00 94.75 316 PRO A O 1
ATOM 2472 N N . MET A 1 317 ? -10.753 -9.987 23.584 1.00 93.25 317 MET A N 1
ATOM 2473 C CA . MET A 1 317 ? -10.207 -11.335 23.737 1.00 93.25 317 MET A CA 1
ATOM 2474 C C . MET A 1 317 ? -9.122 -11.340 24.821 1.00 93.25 317 MET A C 1
ATOM 2476 O O . MET A 1 317 ? -8.029 -10.804 24.627 1.00 93.25 317 MET A O 1
ATOM 2480 N N . VAL A 1 318 ? -9.416 -11.974 25.957 1.00 91.56 318 VAL A N 1
ATOM 2481 C CA . VAL A 1 318 ? -8.453 -12.180 27.047 1.00 91.56 318 VAL A CA 1
ATOM 2482 C C . VAL A 1 318 ? -7.603 -13.410 26.735 1.00 91.56 318 VAL A C 1
ATOM 2484 O O . VAL A 1 318 ? -8.126 -14.496 26.487 1.00 91.56 318 VAL A O 1
ATOM 2487 N N . VAL A 1 319 ? -6.281 -13.244 26.734 1.00 85.56 319 VAL A N 1
ATOM 2488 C CA . VAL A 1 319 ? -5.331 -14.354 26.578 1.00 85.56 319 VAL A CA 1
ATOM 2489 C C . VAL A 1 319 ? -4.832 -14.732 27.969 1.00 85.56 319 VAL A C 1
ATOM 2491 O O . VAL A 1 319 ? -3.988 -14.042 28.533 1.00 85.56 319 VAL A O 1
ATOM 2494 N N . GLU A 1 320 ? -5.388 -15.804 28.538 1.00 81.69 320 GLU A N 1
ATOM 2495 C CA . GLU A 1 320 ? -5.082 -16.238 29.912 1.00 81.69 320 GLU A CA 1
ATOM 2496 C C . GLU A 1 320 ? -3.688 -16.876 30.054 1.00 81.69 320 GLU A C 1
ATOM 2498 O O . GLU A 1 320 ? -3.088 -16.794 31.122 1.00 81.69 320 GLU A O 1
ATOM 2503 N N . ASP A 1 321 ? -3.135 -17.444 28.976 1.00 77.69 321 ASP A N 1
ATOM 2504 C CA . ASP A 1 321 ? -1.859 -18.165 29.001 1.00 77.69 321 ASP A CA 1
ATOM 2505 C C . ASP A 1 321 ? -0.851 -17.584 28.000 1.00 77.69 321 ASP A C 1
ATOM 2507 O O . ASP A 1 321 ? -1.018 -17.689 26.778 1.00 77.69 321 ASP A O 1
ATOM 2511 N N . THR A 1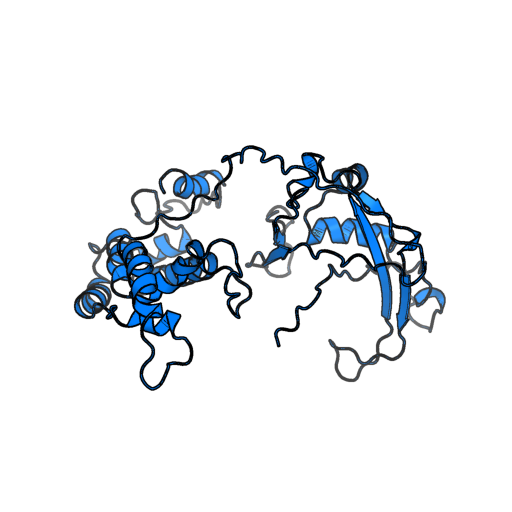 322 ? 0.271 -17.064 28.510 1.00 58.78 322 THR A N 1
ATOM 2512 C CA . THR A 1 322 ? 1.444 -16.653 27.710 1.00 58.78 322 THR A CA 1
ATOM 2513 C C . THR A 1 322 ? 2.041 -17.812 26.906 1.00 58.78 322 THR A C 1
ATOM 2515 O O . THR A 1 322 ? 2.632 -17.583 25.853 1.00 58.78 322 THR A O 1
ATOM 2518 N N . ASN A 1 323 ? 1.821 -19.061 27.332 1.00 58.09 323 ASN A N 1
ATOM 2519 C CA . ASN A 1 323 ? 2.216 -20.264 26.586 1.00 58.09 323 ASN A CA 1
ATOM 2520 C C . ASN A 1 323 ? 1.252 -20.638 25.447 1.00 58.09 323 ASN A C 1
ATOM 2522 O O . ASN A 1 323 ? 1.595 -21.459 24.598 1.00 58.09 323 ASN A O 1
ATOM 2526 N N . THR A 1 324 ? 0.072 -20.016 25.386 1.00 52.03 324 THR A N 1
ATOM 2527 C CA . THR A 1 324 ? -0.866 -20.116 24.257 1.00 52.03 324 THR A CA 1
ATOM 2528 C C . THR A 1 324 ? -0.876 -18.856 23.403 1.00 52.03 324 THR A C 1
ATOM 2530 O O . THR A 1 324 ? -1.878 -18.548 22.759 1.00 52.03 324 THR A O 1
ATOM 2533 N N . LEU A 1 325 ? 0.265 -18.167 23.299 1.00 48.16 325 LEU A N 1
ATOM 2534 C CA . LEU A 1 325 ? 0.550 -17.267 22.181 1.00 48.16 325 LEU A CA 1
ATOM 2535 C C . LEU A 1 325 ? 0.657 -18.080 20.870 1.00 48.16 325 LEU A C 1
ATOM 2537 O O . LEU A 1 325 ? 1.666 -18.073 20.174 1.00 48.16 325 LEU A O 1
ATOM 2541 N N . ARG A 1 326 ? -0.436 -18.753 20.482 1.00 47.22 326 ARG A N 1
ATOM 2542 C CA . ARG A 1 326 ? -0.788 -19.028 19.088 1.00 47.22 326 ARG A CA 1
ATOM 2543 C C . ARG A 1 326 ? -1.194 -17.696 18.469 1.00 47.22 326 ARG A C 1
ATOM 2545 O O . ARG A 1 326 ? -2.354 -17.468 18.129 1.00 47.22 326 ARG A O 1
ATOM 2552 N N . VAL A 1 327 ? -0.231 -16.784 18.392 1.00 46.81 327 VAL A N 1
ATOM 2553 C CA . VAL A 1 327 ? -0.355 -15.560 17.620 1.00 46.81 327 VAL A CA 1
ATOM 2554 C C . VAL A 1 327 ? -0.681 -16.008 16.200 1.00 46.81 327 VAL A C 1
ATOM 2556 O O . VAL A 1 327 ? 0.097 -16.702 15.553 1.00 46.81 327 VAL A O 1
ATOM 2559 N N . THR A 1 328 ? -1.888 -15.651 15.763 1.00 47.94 328 THR A N 1
ATOM 2560 C CA . THR A 1 328 ? -2.403 -15.736 14.392 1.00 47.94 328 THR A CA 1
ATOM 2561 C C . THR A 1 328 ? -2.650 -17.136 13.812 1.00 47.94 328 THR A C 1
ATOM 2563 O O . THR A 1 328 ? -1.855 -17.659 13.042 1.00 47.94 328 THR A O 1
ATOM 2566 N N . GLN A 1 329 ? -3.846 -17.692 14.048 1.00 43.50 329 GLN A N 1
ATOM 2567 C CA . GLN A 1 329 ? -4.477 -18.518 13.011 1.00 43.50 329 GLN A CA 1
ATOM 2568 C C . GLN A 1 329 ? -5.323 -17.612 12.090 1.00 43.50 329 GLN A C 1
ATOM 2570 O O . GLN A 1 329 ? -6.184 -16.885 12.594 1.00 43.50 329 GLN A O 1
ATOM 2575 N N . PRO A 1 330 ? -5.089 -17.625 10.760 1.00 48.69 330 PRO A N 1
ATOM 2576 C CA . PRO A 1 330 ? -5.789 -16.796 9.766 1.00 48.69 330 PRO A CA 1
ATOM 2577 C C . PRO A 1 330 ? -7.321 -16.889 9.803 1.00 48.69 330 PRO A C 1
ATOM 2579 O O . PRO A 1 330 ? -8.011 -15.954 9.403 1.00 48.69 330 PRO A O 1
ATOM 2582 N N . GLU A 1 331 ? -7.855 -17.995 10.314 1.00 51.75 331 GLU A N 1
ATOM 2583 C CA . GLU A 1 331 ? -9.278 -18.341 10.275 1.00 51.75 331 GLU A CA 1
ATOM 2584 C C . GLU A 1 331 ? -10.165 -17.350 11.045 1.00 51.75 331 GLU A C 1
ATOM 2586 O O . GLU A 1 331 ? -11.272 -17.050 10.605 1.00 51.75 331 GLU A O 1
ATOM 2591 N N . LYS A 1 332 ? -9.672 -16.728 12.128 1.00 45.31 332 LYS A N 1
ATOM 2592 C CA . LYS A 1 332 ? -10.468 -15.750 12.898 1.00 45.31 332 LYS A CA 1
ATOM 2593 C C . LYS A 1 332 ? -10.677 -14.411 12.180 1.00 45.31 332 LYS A C 1
ATOM 2595 O O . LYS A 1 332 ? -11.623 -13.700 12.505 1.00 45.31 332 LYS A O 1
ATOM 2600 N N . ARG A 1 333 ? -9.869 -14.077 11.162 1.00 47.31 333 ARG A N 1
ATOM 2601 C CA . ARG A 1 333 ? -10.101 -12.880 10.325 1.00 47.31 333 ARG A CA 1
ATOM 2602 C C . ARG A 1 333 ? -11.331 -13.029 9.420 1.00 47.31 333 ARG A C 1
ATOM 2604 O O . ARG A 1 333 ? -11.867 -12.025 8.967 1.00 47.31 333 ARG A O 1
ATOM 2611 N N . MET A 1 334 ? -11.804 -14.257 9.191 1.00 44.06 334 MET A N 1
ATOM 2612 C CA . MET A 1 334 ? -13.004 -14.533 8.391 1.00 44.06 334 MET A CA 1
ATOM 2613 C C . MET A 1 334 ? -14.306 -14.277 9.162 1.00 44.06 334 MET A C 1
ATOM 2615 O O . MET A 1 334 ? -15.350 -14.124 8.541 1.00 44.06 334 MET A O 1
ATOM 2619 N N . ALA A 1 335 ? -14.273 -14.154 10.492 1.00 47.78 335 ALA A N 1
ATOM 2620 C CA . ALA A 1 335 ? -15.490 -13.951 11.280 1.00 47.78 335 ALA A CA 1
ATOM 2621 C C . ALA A 1 335 ? -16.122 -12.557 11.059 1.00 47.78 335 ALA A C 1
ATOM 2623 O O . ALA A 1 335 ? -17.344 -12.427 11.030 1.00 47.78 335 ALA A O 1
ATOM 2624 N N . PHE A 1 336 ? -15.303 -11.538 10.763 1.00 44.41 336 PHE A N 1
ATOM 2625 C CA . PHE A 1 336 ? -15.786 -10.231 10.293 1.00 44.41 336 PHE A CA 1
ATOM 2626 C C . PHE A 1 336 ? -16.412 -10.287 8.887 1.00 44.41 336 PHE A C 1
ATOM 2628 O O . PHE A 1 336 ? -17.176 -9.397 8.529 1.00 44.41 336 PHE A O 1
ATOM 2635 N N . LYS A 1 337 ? -16.110 -11.326 8.096 1.00 43.59 337 LYS A N 1
ATOM 2636 C CA . LYS A 1 337 ? -16.590 -11.503 6.717 1.00 43.59 337 LYS A CA 1
ATOM 2637 C C . LYS A 1 337 ? -17.971 -12.164 6.641 1.00 43.59 337 LYS A C 1
ATOM 2639 O O . LYS A 1 337 ? -18.671 -11.965 5.660 1.00 43.59 337 LYS A O 1
ATOM 2644 N N . GLU A 1 338 ? -18.354 -12.958 7.640 1.00 41.94 338 GLU A N 1
ATOM 2645 C CA . GLU A 1 338 ? -19.612 -13.727 7.619 1.00 41.94 338 GLU A CA 1
ATOM 2646 C C . GLU A 1 338 ? -20.800 -13.009 8.285 1.00 41.94 338 GLU A C 1
ATOM 2648 O O . GLU A 1 338 ? -21.929 -13.485 8.179 1.00 41.94 338 GLU A O 1
ATOM 2653 N N . LYS A 1 339 ? -20.573 -11.881 8.976 1.00 44.03 339 LYS A N 1
ATOM 2654 C CA . LYS A 1 339 ? -21.605 -11.169 9.760 1.00 44.03 339 LYS A CA 1
ATOM 2655 C C . LYS A 1 339 ? -21.895 -9.718 9.320 1.00 44.03 339 LYS A C 1
ATOM 2657 O O . LYS A 1 339 ? -22.660 -9.048 10.013 1.00 44.03 339 LYS A O 1
ATOM 2662 N N . ALA A 1 340 ? -21.317 -9.243 8.214 1.00 41.44 340 ALA A N 1
ATOM 2663 C CA . ALA A 1 340 ? -21.618 -7.941 7.595 1.00 41.44 340 ALA A CA 1
ATOM 2664 C C . ALA A 1 340 ? -22.457 -8.131 6.325 1.00 41.44 340 ALA A C 1
ATOM 2666 O O . ALA A 1 340 ? -23.372 -7.308 6.108 1.00 41.44 340 ALA A O 1
#

Secondary structure (DSSP, 8-state):
------PPP--PPPB-TT-S---S--GGGGSTT-TTB--HHHHHHHHHHHHH---HHHHHHHEEE-GGG-EEEEEEEEEPSSSTT-EEEEEEEE--EEES-TT-GGGGGGTTTTT--EEEEES---TTS---SS------EEEEE----------S---------PPPPPPPPPP-------PPPPPHHHHHHHHHHHHHTT---S---S-HHHHHHHTT----HHHHHHHHHHTT-TT--HHHHHHHGGG-GGGGGGGGGGGS-SS-----TTSS-HHHHHHHHHHHHHHHHHHTTIIIIIHHHHHH-B-TTS-B-----GGG-----GGGGGHHHH--

Sequence (340 aa):
QTVERKQVPLRKLKWNLSDPFLQEENPACYAEDCPLTESWKDGAVQLLMERLGLKKDWQTAHLVEDVDAHQFTFEDNRPSDGYPGLNTAYAIHEVTFRIRDPEHAGVQMLGLPEGQEFAIAEGDFSFHVSQDDAGMAIGSQLNIWTWMREAAVVPQNSRMKSVIRAPLKSVSLPVDEGRLIARVPLPTSSAQMLENMQGAMGSRASAQPPNGVLAACLSKMATDWPRAKKIASRMTDPKYTLQQYYADLGAFPELDLYLLDEATDGKSAASVSSGRTLGDEFQRTVGAFFAIYWMMRIDIDGKDGFANGVDNEWVPMVVEDTNTLRVTQPEKRMAFKEKA

Solvent-accessible surface area (backbone atoms only — not comparable to full-atom values): 22100 Å² total; per-residue (Å²): 134,86,78,81,75,89,79,72,96,81,76,82,71,52,68,56,80,85,62,96,71,85,81,64,95,53,71,55,79,72,40,94,83,27,84,55,36,52,55,68,67,59,44,50,53,49,41,43,29,63,68,64,68,42,49,72,68,55,44,66,75,41,45,40,77,38,74,89,61,51,43,81,48,75,43,71,76,38,76,32,92,89,42,84,94,38,68,37,70,46,79,44,78,46,80,43,74,42,68,74,53,50,80,39,78,88,39,36,81,62,21,35,67,84,53,41,66,32,73,41,69,31,62,80,85,62,82,77,65,79,88,78,91,72,78,87,82,87,68,70,46,76,45,76,48,74,70,77,78,76,75,76,77,69,76,92,79,75,100,69,80,92,74,93,77,83,90,81,83,88,80,86,77,88,83,80,84,87,79,73,78,88,61,76,71,78,54,73,67,45,57,54,40,56,60,51,43,69,65,50,78,75,68,91,78,75,89,76,58,102,47,61,64,62,49,49,52,45,72,83,55,70,66,37,58,72,47,49,50,47,50,68,75,34,54,74,38,88,87,57,46,59,60,58,51,59,62,42,52,72,24,45,57,72,62,44,64,36,62,56,72,80,75,56,84,87,68,72,78,80,78,42,95,83,81,49,55,48,62,57,52,38,53,51,52,54,49,50,52,52,49,51,55,21,64,62,20,49,93,73,56,12,53,35,32,67,74,65,32,59,51,97,83,50,44,56,42,76,79,91,47,84,91,65,69,71,76,78,66,76,70,69,68,49,58,71,70,78,76,98

=== Feature glossary ===
Key to the feature types in this record:

— What the protein is —

Primary structure: the covalent order of the twenty standard amino acids along the backbone. Two proteins with the same sequence will (almost always) fold to the same structure; two with 30% identity often share a fold but not the details.

Database cross-references. InterPro integrates a dozen domain/family signature databases into unified entries with residue-range hits. GO terms attach function/process/location labels with evidence codes. CATH codes position the fold in a four-level structural taxonomy. Organism is the NCBI-taxonomy species name.

— Where its atoms are —

The mmCIF block holds the 3D Cartesian coordinates of each backbone atom (N, Cα, C, O) in ångströms. mmCIF is the PDB's canonical archive format — a tagged-loop text representation of the atomic model.

Six rendered views show the 3D structure from the faces of a cube — i.e. along ±x, ±y, ±z. Rendering representation is drawn randomly per protein from cartoon (secondary-structure ribbons), sticks (backbone bonds), or molecular surface; coloring is either N→C rainbow (blue at the N-terminus through red at the C-terminus) or one color per chain.

— Local backbone conformation —

DSSP 8-state secondary structure assigns each residue one of H (α-helix), G (3₁₀-helix), I (π-helix), E (extended β-strand), B (isolated β-bridge), T (hydrogen-bonded turn), S (bend), or '-' (coil). The assignment is computed from backbone hydrogen-bond geometry via the Kabsch–Sander algorithm.

P-SEA three-state annotation labels each residue as helix, strand, or coil based purely on the geometry of the Cα trace. It serves as a fallback when the full backbone (and thus DSSP) is unavailable.

The φ/ψ torsion pair specifies the backbone conformation at each residue. φ rotates about the N–Cα bond, ψ about the Cα–C bond. Steric clashes forbid most of the (φ, ψ) plane — the allowed regions (α-helix basin, β-sheet basin, left-handed helix) are the Ramachandran-allowed regions.

— Global shape and packing —

The geometric summary reports three shape descriptors. Rg (radius of gyration) measures how spread out the Cα atoms are about their centre of mass; compact globular proteins have small Rg, elongated or unfolded ones large. Cα contacts (<8 Å, |i−j|>4) count long-range residue pairs in spatial proximity — high for tightly packed folds, near zero for rods or random coil. The bounding-box extents give the protein's footprint along x, y, z in Å.

Accessible surface area quantifies burial. A residue with SASA near zero is packed into the hydrophobic core; one with SASA >100 Å² sits on the surface. Computed here via the Shrake–Rupley numerical algorithm with a 1.4 Å probe.

Plot images: a contact map (which residues are close in 3D, as an N×N binary image), a Ramachandran scatter (backbone torsion angles, revealing secondary-structure composition at a glance), and — for AlphaFold structures — a PAE heatmap (pairwise prediction confidence).

— Structural neighborhood —

The Foldseek 3Di string encodes local tertiary geometry as a 20-letter alphabet — one character per residue — derived from the relative positions of nearby Cα atoms. Unlike the amino-acid sequence, 3Di is a direct function of the 3D structure, so two proteins with the same fold have similar 3Di strings even at low sequence identity.

Nearest PDB neighbors are the top structural matches found by Foldseek when searching this structure against the entire Protein Data Bank. Each hit reports a TM-score (0 to 1; >0.5 almost always implies the same fold) and an E-value. These are *structural* homologs — they may share no detectable sequence similarity.

— Confidence and disorder —

For AlphaFold models, the B-factor field carries pLDDT — the model's own estimate of local accuracy on a 0–100 scale. Regions with pLDDT<50 should be treated as essentially unmodeled; they often correspond to intrinsically disordered segments.

B-factor (Debye–Waller factor) reflects atomic displacement in the crystal lattice. It is an experimental observable (units Å²), not a prediction; low values mean the atom is pinned down, high values mean it moves or is heterogeneous across the crystal.

Predicted aligned error is AlphaFold's pairwise confidence. Unlike pLDDT (per-residue), PAE is per-residue-pair and captures whether two parts of the structure are correctly placed relative to each other. Units are ångströms of expected positional error.